Protein 5Z81 (pdb70)

Solvent-accessible surface area: 16454 Å² total; per-residue (Å²): 129,160,9,102,0,3,49,0,0,55,0,2,92,19,8,151,58,120,57,72,0,99,77,41,2,107,51,23,76,0,66,13,43,47,131,183,26,152,16,54,94,49,11,93,83,2,6,14,0,22,1,127,66,48,179,66,75,45,20,1,1,0,34,84,45,27,68,111,67,122,34,51,36,37,4,38,39,11,44,17,19,10,17,139,7,10,9,84,34,62,122,73,30,116,125,141,143,124,154,133,146,8,88,0,2,38,0,0,53,0,3,92,16,11,138,65,116,56,70,0,90,84,34,2,105,52,20,73,0,65,15,38,40,131,191,25,152,18,53,83,38,10,79,81,3,2,15,0,25,0,121,45,80,158,46,89,39,20,0,2,1,36,62,55,28,75,105,58,121,37,49,35,40,3,36,42,10,43,16,22,9,17,148,5,12,16,102,27,50,118,94,34,96,114,138,161,129,165,138,150,7,87,0,1,48,0,0,66,0,3,95,14,11,156,49,96,55,64,0,89,82,59,3,98,51,10,102,0,49,12,40,48,130,165,26,145,16,47,79,42,10,86,80,5,4,17,0,17,0,52,60,68,175,46,67,44,23,0,2,1,37,73,55,30,69,110,61,121,36,50,35,39,5,38,36,10,44,18,19,8,21,144,5,10,7,77,38,41,114,82,16,120,119,158,172,137,152

Organism: Vibrio cholerae serotype O1 (strain ATCC 39541 / Classical Ogawa 395 / O395) (NCBI:txid345073)

Sequence (297 aa):
EEVRLDKWLWAARFYKTRSLARNMVEGGKVHYNGQRAKPSKSVEIGAQITLRQGHDEKTIIIEKISDQRRGAPEAQQLYRETAKSITKRERNAMMRQLNEEVRLDKWLWAARFYKTRSLARNMVEGGKVHYNGQRAKPSKSVEIGAQITLRQGHDEKTIIIEKISDQRRGAPEAQQLYRETAKSITKRERNAMMRQLNEEVRLDKWLWAARFYKTRSLARNMVEGGKVHYNGQRAKPSKSVEIGAQITLRQGHDEKTIIIEKISDQRRGAPEAQQLYRETAKSITKRERNAMMRQLN

Structure (mmCIF, N/CA/C/O backbone):
data_5Z81
#
_entry.id   5Z81
#
_cell.length_a   53.650
_cell.length_b   90.280
_cell.length_c   81.090
_cell.angle_alpha   90.00
_cell.angle_beta   103.92
_cell.angle_gamma   90.00
#
_symmetry.space_group_name_H-M   'C 1 2 1'
#
loop_
_entity.id
_entity.type
_entity.pdbx_description
1 polymer 'Heat shock protein 15'
2 non-polymer 'SULFATE ION'
3 non-polymer (4S)-2-METHYL-2,4-PENTANEDIOL
4 water water
#
loop_
_atom_site.group_PDB
_atom_site.id
_atom_site.type_symbol
_atom_site.label_atom_id
_atom_site.label_alt_id
_atom_site.label_comp_id
_atom_site.label_asym_id
_atom_site.label_entity_id
_atom_site.label_seq_id
_atom_site.pdbx_PDB_ins_code
_atom_site.Cartn_x
_atom_site.Cartn_y
_atom_site.Cartn_z
_atom_site.occupancy
_atom_site.B_iso_or_equiv
_atom_site.auth_seq_id
_atom_site.auth_comp_id
_atom_site.auth_asym_id
_atom_site.auth_atom_id
_atom_site.pdbx_PDB_model_num
ATOM 1 N N . GLU A 1 8 ? -3.501 24.132 -4.261 1.00 26.96 8 GLU A N 1
ATOM 2 C CA . GLU A 1 8 ? -3.691 23.117 -3.207 1.00 26.77 8 GLU A CA 1
ATOM 3 C C . GLU A 1 8 ? -5.148 23.010 -2.752 1.00 26.20 8 GLU A C 1
ATOM 4 O O . GLU A 1 8 ? -5.666 23.932 -2.141 1.00 24.99 8 GLU A O 1
ATOM 6 N N . GLU A 1 9 ? -5.767 21.849 -2.977 1.00 27.22 9 GLU A N 1
ATOM 7 C CA . GLU A 1 9 ? -7.156 21.570 -2.571 1.00 26.98 9 GLU A CA 1
ATOM 8 C C . GLU A 1 9 ? -7.234 20.550 -1.415 1.00 27.06 9 GLU A C 1
ATOM 9 O O . GLU A 1 9 ? -6.904 19.371 -1.578 1.00 28.30 9 GLU A O 1
ATOM 15 N N . VAL A 1 10 ? -7.723 21.024 -0.262 1.00 24.66 10 VAL A N 1
ATOM 16 C CA . VAL A 1 10 ? -7.680 20.276 0.996 1.00 24.66 10 VAL A CA 1
ATOM 17 C C . VAL A 1 10 ? -9.012 20.178 1.744 1.00 24.26 10 VAL A C 1
ATOM 18 O O . VAL A 1 10 ? -9.742 21.179 1.934 1.00 23.15 10 VAL A O 1
ATOM 22 N N . ARG A 1 11 ? -9.287 18.978 2.241 1.00 25.25 11 ARG A N 1
ATOM 23 C CA . ARG A 1 11 ? -10.467 18.766 3.039 1.00 25.10 11 ARG A CA 1
ATOM 24 C C . ARG A 1 11 ? -10.388 19.413 4.385 1.00 23.86 11 ARG A C 1
ATOM 25 O O . ARG A 1 11 ? -9.303 19.546 4.987 1.00 23.58 11 ARG A O 1
ATOM 33 N N . LEU A 1 12 ? -11.596 19.767 4.834 1.00 23.29 12 LEU A N 1
ATOM 34 C CA . LEU A 1 12 ? -11.860 20.298 6.137 1.00 22.28 12 LEU A CA 1
ATOM 35 C C . LEU A 1 12 ? -11.280 19.258 7.079 1.00 23.24 12 LEU A C 1
ATOM 36 O O . LEU A 1 12 ? -10.565 19.581 8.027 1.00 22.75 12 LEU A O 1
ATOM 41 N N . ASP A 1 13 ? -11.543 17.999 6.735 1.00 24.82 13 ASP A N 1
ATOM 42 C CA . ASP A 1 13 ? -10.984 16.830 7.395 1.00 26.20 13 ASP A CA 1
ATOM 43 C C . ASP A 1 13 ? -9.492 16.861 7.636 1.00 26.20 13 ASP A C 1
ATOM 44 O O . ASP A 1 13 ? -9.004 16.940 8.773 1.00 26.05 13 ASP A O 1
ATOM 49 N N . LYS A 1 14 ? -8.790 16.807 6.515 1.00 26.50 14 LYS A N 1
ATOM 50 C CA . LYS A 1 14 ? -7.350 16.822 6.480 1.00 26.66 14 LYS A CA 1
ATOM 51 C C . LYS A 1 14 ? -6.821 18.092 7.097 1.00 25.11 14 LYS A C 1
ATOM 52 O O . LYS A 1 14 ? -5.821 18.050 7.829 1.00 25.28 14 LYS A O 1
ATOM 58 N N . TRP A 1 15 ? -7.465 19.220 6.773 1.00 23.74 15 TRP A N 1
ATOM 59 C CA . TRP A 1 15 ? -6.991 20.500 7.277 1.00 22.33 15 TRP A CA 1
ATOM 60 C C . TRP A 1 15 ? -7.023 20.552 8.810 1.00 22.06 15 TRP A C 1
ATOM 61 O O . TRP A 1 15 ? -6.058 20.945 9.448 1.00 21.82 15 TRP A O 1
ATOM 72 N N . LEU A 1 16 ? -8.139 20.136 9.379 1.00 22.25 16 LEU A N 1
ATOM 73 C CA . LEU A 1 16 ? -8.310 20.123 10.821 1.00 22.20 16 LEU A CA 1
ATOM 74 C C . LEU A 1 16 ? -7.256 19.256 11.472 1.00 23.47 16 LEU A C 1
ATOM 75 O O . LEU A 1 16 ? -6.694 19.620 12.502 1.00 23.26 16 LEU A O 1
ATOM 80 N N . TRP A 1 17 ? -6.972 18.127 10.836 1.00 24.87 17 TRP A N 1
ATOM 81 C CA . TRP A 1 17 ? -5.900 17.239 11.257 1.00 26.28 17 TRP A CA 1
ATOM 82 C C . TRP A 1 17 ? -4.494 17.841 11.072 1.00 25.89 17 TRP A C 1
ATOM 83 O O . TRP A 1 17 ? -3.704 17.838 12.002 1.00 26.25 17 TRP A O 1
ATOM 94 N N . ALA A 1 18 ? -4.208 18.399 9.903 1.00 25.23 18 ALA A N 1
ATOM 95 C CA . ALA A 1 18 ? -2.892 19.013 9.652 1.00 24.95 18 ALA A CA 1
ATOM 96 C C . ALA A 1 18 ? -2.530 20.106 10.667 1.00 23.90 18 ALA A C 1
ATOM 97 O O . ALA A 1 18 ? -1.359 20.251 11.041 1.00 24.26 18 ALA A O 1
ATOM 99 N N . ALA A 1 19 ? -3.554 20.845 11.120 1.00 22.73 19 ALA A N 1
ATOM 100 C CA . ALA A 1 19 ? -3.418 21.959 12.076 1.00 21.66 19 ALA A CA 1
ATOM 101 C C . ALA A 1 19 ? -3.357 21.458 13.532 1.00 22.41 19 ALA A C 1
ATOM 102 O O . ALA A 1 19 ? -3.306 22.271 14.490 1.00 21.74 19 ALA A O 1
ATOM 104 N N . ARG A 1 20 ? -3.475 20.130 13.668 1.00 23.87 20 ARG A N 1
ATOM 105 C CA . ARG A 1 20 ? -3.328 19.408 14.929 1.00 25.07 20 ARG A CA 1
ATOM 106 C C . ARG A 1 20 ? -4.460 19.695 15.939 1.00 24.60 20 ARG A C 1
ATOM 107 O O . ARG A 1 20 ? -4.235 19.686 17.153 1.00 25.10 20 ARG A O 1
ATOM 115 N N . PHE A 1 21 ? -5.669 19.942 15.428 1.00 24.48 21 PHE A N 1
ATOM 116 C CA . PHE A 1 21 ? -6.852 20.138 16.275 1.00 24.14 21 PHE A CA 1
ATOM 117 C C . PHE A 1 21 ? -7.377 18.819 16.802 1.00 25.84 21 PHE A C 1
ATOM 118 O O . PHE A 1 21 ? -7.648 18.705 17.995 1.00 26.38 21 PHE A O 1
ATOM 126 N N . TYR A 1 22 ? -7.497 17.822 15.928 1.00 26.15 22 TYR A N 1
ATOM 127 C CA . TYR A 1 22 ? -7.784 16.456 16.363 1.00 28.11 22 TYR A CA 1
ATOM 128 C C . TYR A 1 22 ? -6.631 15.550 15.945 1.00 29.51 22 TYR A C 1
ATOM 129 O O . TYR A 1 22 ? -6.029 15.735 14.886 1.00 29.04 22 TYR A O 1
ATOM 138 N N . LYS A 1 23 ? -6.340 14.581 16.804 1.00 31.29 23 LYS A N 1
ATOM 139 C CA . LYS A 1 23 ? -5.117 13.776 16.742 1.00 32.78 23 LYS A CA 1
ATOM 140 C C . LYS A 1 23 ? -5.076 12.824 15.541 1.00 33.77 23 LYS A C 1
ATOM 141 O O . LYS A 1 23 ? -4.005 12.560 14.977 1.00 34.25 23 LYS A O 1
ATOM 147 N N . THR A 1 24 ? -6.244 12.324 15.143 1.00 34.16 24 THR A N 1
ATOM 148 C CA . THR A 1 24 ? -6.325 11.462 13.974 1.00 35.13 24 THR A CA 1
ATOM 149 C C . THR A 1 24 ? -7.206 12.079 12.916 1.00 33.71 24 THR A C 1
ATOM 150 O O . THR A 1 24 ? -8.059 12.921 13.206 1.00 32.35 24 THR A O 1
ATOM 154 N N . ARG A 1 25 ? -6.990 11.640 11.689 1.00 34.22 25 ARG A N 1
ATOM 155 C CA . ARG A 1 25 ? -7.781 12.074 10.558 1.00 34.04 25 ARG A CA 1
ATOM 156 C C . ARG A 1 25 ? -9.214 11.532 10.687 1.00 34.94 25 ARG A C 1
ATOM 157 O O . ARG A 1 25 ? -10.154 12.162 10.226 1.00 34.26 25 ARG A O 1
ATOM 165 N N . SER A 1 26 ? -9.375 10.361 11.303 1.00 36.79 26 SER A N 1
ATOM 166 C CA . SER A 1 26 ? -10.701 9.777 11.492 1.00 38.30 26 SER A CA 1
ATOM 167 C C . SER A 1 26 ? -11.555 10.525 12.512 1.00 37.11 26 SER A C 1
ATOM 168 O O . SER A 1 26 ? -12.735 10.786 12.267 1.00 37.27 26 SER A O 1
ATOM 171 N N . LEU A 1 27 ? -10.956 10.855 13.655 1.00 36.27 27 LEU A N 1
ATOM 172 C CA . LEU A 1 27 ? -11.614 11.668 14.679 1.00 35.45 27 LEU A CA 1
ATOM 173 C C . LEU A 1 27 ? -12.114 12.996 14.112 1.00 33.31 27 LEU A C 1
ATOM 174 O O . LEU A 1 27 ? -13.190 13.453 14.466 1.00 33.31 27 LEU A O 1
ATOM 179 N N . ALA A 1 28 ? -11.318 13.603 13.235 1.00 31.82 28 ALA A N 1
ATOM 180 C CA . ALA A 1 28 ? -11.673 14.866 12.615 1.00 30.07 28 ALA A CA 1
ATOM 181 C C . ALA A 1 28 ? -12.900 14.740 11.713 1.00 30.64 28 ALA A C 1
ATOM 182 O O . ALA A 1 28 ? -13.809 15.579 11.734 1.00 29.80 28 ALA A O 1
ATOM 184 N N . ARG A 1 29 ? -12.919 13.670 10.931 1.00 32.37 29 ARG A N 1
ATOM 185 C CA . ARG A 1 29 ? -14.017 13.382 10.019 1.00 33.54 29 ARG A CA 1
ATOM 186 C C . ARG A 1 29 ? -15.282 13.092 10.812 1.00 34.61 29 ARG A C 1
ATOM 187 O O . ARG A 1 29 ? -16.373 13.490 10.427 1.00 34.66 29 ARG A O 1
ATOM 195 N N . ASN A 1 30 ? -15.121 12.393 11.926 1.00 35.77 30 ASN A N 1
ATOM 196 C CA . ASN A 1 30 ? -16.237 12.153 12.821 1.00 37.29 30 ASN A CA 1
ATOM 197 C C . ASN A 1 30 ? -16.794 13.415 13.482 1.00 35.65 30 ASN A C 1
ATOM 198 O O . ASN A 1 30 ? -18.003 13.571 13.593 1.00 36.57 30 ASN A O 1
ATOM 203 N N . MET A 1 31 ? -15.915 14.317 13.903 1.00 33.54 31 MET A N 1
ATOM 204 C CA . MET A 1 31 ? -16.361 15.567 14.519 1.00 32.28 31 MET A CA 1
ATOM 205 C C . MET A 1 31 ? -17.178 16.445 13.566 1.00 31.08 31 MET A C 1
ATOM 206 O O . MET A 1 31 ? -18.180 17.030 13.976 1.00 31.30 31 MET A O 1
ATOM 211 N N . VAL A 1 32 ? -16.774 16.525 12.302 1.00 30.16 32 VAL A N 1
ATOM 212 C CA . VAL A 1 32 ? -17.525 17.329 11.349 1.00 29.31 32 VAL A CA 1
ATOM 213 C C . VAL A 1 32 ? -18.880 16.652 11.129 1.00 31.25 32 VAL A C 1
ATOM 214 O O . VAL A 1 32 ? -19.927 17.286 11.086 1.00 31.14 32 VAL A O 1
ATOM 218 N N . GLU A 1 33 ? -18.840 15.336 11.043 1.00 33.35 33 GLU A N 1
ATOM 219 C CA . GLU A 1 33 ? -20.009 14.574 10.680 1.00 35.78 33 GLU A CA 1
ATOM 220 C C . GLU A 1 33 ? -20.993 14.598 11.819 1.00 37.08 33 GLU A C 1
ATOM 221 O O . GLU A 1 33 ? -22.193 14.612 11.596 1.00 38.41 33 GLU A O 1
ATOM 227 N N . GLY A 1 34 ? -20.488 14.628 13.044 1.00 37.01 34 GLY A N 1
ATOM 228 C CA . GLY A 1 34 ? -21.366 14.733 14.183 1.00 38.67 34 GLY A CA 1
ATOM 229 C C . GLY A 1 34 ? -21.814 16.161 14.455 1.00 36.90 34 GLY A C 1
ATOM 230 O O . GLY A 1 34 ? -22.367 16.428 15.522 1.00 38.24 34 GLY A O 1
ATOM 231 N N . GLY A 1 35 ? -21.604 17.073 13.496 1.00 34.34 35 GLY A N 1
ATOM 232 C CA . GLY A 1 35 ? -22.022 18.458 13.672 1.00 32.84 35 GLY A CA 1
ATOM 233 C C . GLY A 1 35 ? -21.256 19.256 14.708 1.00 31.82 35 GLY A C 1
ATOM 234 O O . GLY A 1 35 ? -21.707 20.320 15.128 1.00 31.42 35 GLY A O 1
ATOM 235 N N . LYS A 1 36 ? -20.139 18.709 15.177 1.00 31.83 36 LYS A N 1
ATOM 236 C CA . LYS A 1 36 ? -19.334 19.355 16.209 1.00 31.35 36 LYS A CA 1
ATOM 237 C C . LYS A 1 36 ? -18.391 20.417 15.652 1.00 28.83 36 LYS A C 1
ATOM 238 O O . LYS A 1 36 ? -17.645 21.057 16.394 1.00 28.50 36 LYS A O 1
ATOM 244 N N . VAL A 1 37 ? -18.389 20.578 14.335 1.00 27.50 37 VAL A N 1
ATOM 245 C CA . VAL A 1 37 ? -17.573 21.601 13.703 1.00 25.65 37 VAL A CA 1
ATOM 246 C C . VAL A 1 37 ? -18.462 22.463 12.846 1.00 24.94 37 VAL A C 1
ATOM 247 O O . VAL A 1 37 ? -19.253 21.933 12.085 1.00 25.43 37 VAL A O 1
ATOM 251 N N . HIS A 1 38 ? -18.381 23.783 13.006 1.00 24.16 38 HIS A N 1
ATOM 252 C CA . HIS A 1 38 ? -19.081 24.684 12.094 1.00 24.38 38 HIS A CA 1
ATOM 253 C C . HIS A 1 38 ? -18.116 25.353 11.108 1.00 24.09 38 HIS A C 1
ATOM 254 O O . HIS A 1 38 ? -16.985 25.691 11.459 1.00 23.77 38 HIS A O 1
ATOM 261 N N . TYR A 1 39 ? -18.611 25.592 9.896 1.00 24.43 39 TYR A N 1
ATOM 262 C CA . TYR A 1 39 ? -17.884 26.322 8.879 1.00 24.46 39 TYR A CA 1
ATOM 263 C C . TYR A 1 39 ? -18.772 27.468 8.468 1.00 25.01 39 TYR A C 1
ATOM 264 O O . TYR A 1 39 ? -19.920 27.268 8.066 1.00 25.57 39 TYR A O 1
ATOM 273 N N . ASN A 1 40 ? -18.253 28.675 8.676 1.00 18.30 40 ASN A N 1
ATOM 274 C CA . ASN A 1 40 ? -19.016 29.907 8.518 1.00 19.96 40 ASN A CA 1
ATOM 275 C C . ASN A 1 40 ? -20.409 29.904 9.174 1.00 21.99 40 ASN A C 1
ATOM 276 O O . ASN A 1 40 ? -21.399 30.364 8.579 1.00 24.37 40 ASN A O 1
ATOM 281 N N . GLY A 1 41 ? -20.468 29.371 10.398 1.00 20.76 41 GLY A N 1
ATOM 282 C CA . GLY A 1 41 ? -21.702 29.324 11.173 1.00 25.02 41 GLY A CA 1
ATOM 283 C C . GLY A 1 41 ? -22.715 28.265 10.772 1.00 29.30 41 GLY A C 1
ATOM 284 O O . GLY A 1 41 ? -23.887 28.327 11.134 1.00 33.98 41 GLY A O 1
ATOM 285 N N . GLN A 1 42 ? -22.260 27.276 10.025 1.00 24.45 42 GLN A N 1
ATOM 286 C CA . GLN A 1 42 ? -23.156 26.237 9.573 1.00 27.73 42 GLN A CA 1
ATOM 287 C C . GLN A 1 42 ? -22.524 24.858 9.706 1.00 28.87 42 GLN A C 1
ATOM 288 O O . GLN A 1 42 ? -21.299 24.733 9.694 1.00 27.12 42 GLN A O 1
ATOM 294 N N . ARG A 1 43 ? -23.358 23.822 9.807 1.00 29.15 43 ARG A N 1
ATOM 295 C CA . ARG A 1 43 ? -22.847 22.453 9.766 1.00 28.60 43 ARG A CA 1
ATOM 296 C C . ARG A 1 43 ? -22.313 22.147 8.371 1.00 28.18 43 ARG A C 1
ATOM 297 O O . ARG A 1 43 ? -22.807 22.693 7.383 1.00 29.38 43 ARG A O 1
ATOM 305 N N . ALA A 1 44 ? -21.308 21.279 8.277 1.00 28.85 44 ALA A N 1
ATOM 306 C CA . ALA A 1 44 ? -20.675 21.056 6.975 1.00 28.09 44 ALA A CA 1
ATOM 307 C C . ALA A 1 44 ? -20.280 19.619 6.740 1.00 27.36 44 ALA A C 1
ATOM 308 O O . ALA A 1 44 ? -20.238 18.826 7.675 1.00 26.68 44 ALA A O 1
ATOM 310 N N . LYS A 1 45 ? -19.993 19.311 5.476 1.00 29.89 45 LYS A N 1
ATOM 311 C CA . LYS A 1 45 ? -19.417 18.037 5.085 1.00 29.42 45 LYS A CA 1
ATOM 312 C C . LYS A 1 45 ? -17.937 18.066 5.378 1.00 25.86 45 LYS A C 1
ATOM 313 O O . LYS A 1 45 ? -17.280 19.072 5.122 1.00 24.18 45 LYS A O 1
ATOM 319 N N . PRO A 1 46 ? -17.381 16.922 5.804 1.00 27.57 46 PRO A N 1
ATOM 320 C CA . PRO A 1 46 ? -15.943 16.867 6.041 1.00 24.55 46 PRO A CA 1
ATOM 321 C C . PRO A 1 46 ? -15.171 16.883 4.739 1.00 24.67 46 PRO A C 1
ATOM 322 O O . PRO A 1 46 ? -13.939 16.972 4.759 1.00 23.38 46 PRO A O 1
ATOM 326 N N . SER A 1 47 ? -15.898 16.887 3.623 1.00 25.00 47 SER A N 1
ATOM 327 C CA . SER A 1 47 ? -15.273 16.983 2.321 1.00 25.84 47 SER A CA 1
ATOM 328 C C . SER A 1 47 ? -15.290 18.425 1.759 1.00 25.79 47 SER A C 1
ATOM 329 O O . SER A 1 47 ? -14.739 18.663 0.691 1.00 26.45 47 SER A O 1
ATOM 332 N N . LYS A 1 48 ? -15.913 19.373 2.457 1.00 26.29 48 LYS A N 1
ATOM 333 C CA . LYS A 1 48 ? -15.873 20.761 2.002 1.00 26.63 48 LYS A CA 1
ATOM 334 C C . LYS A 1 48 ? -14.433 21.236 1.841 1.00 23.66 48 LYS A C 1
ATOM 335 O O . LYS A 1 48 ? -13.604 21.051 2.751 1.00 21.09 48 LYS A O 1
ATOM 341 N N . SER A 1 49 ? -14.148 21.836 0.678 1.00 25.90 49 SER A N 1
ATOM 342 C CA . SER A 1 49 ? -12.818 22.353 0.404 1.00 24.80 49 SER A CA 1
ATOM 343 C C . SER A 1 49 ? -12.611 23.625 1.216 1.00 21.75 49 SER A C 1
ATOM 344 O O . SER A 1 49 ? -13.442 24.542 1.195 1.00 21.73 49 SER A O 1
ATOM 347 N N . VAL A 1 50 ? -11.491 23.653 1.927 1.00 22.07 50 VAL A N 1
ATOM 348 C CA . VAL A 1 50 ? -11.154 24.729 2.831 1.00 19.32 50 VAL A CA 1
ATOM 349 C C . VAL A 1 50 ? -10.703 25.980 2.069 1.00 19.58 50 VAL A C 1
ATOM 350 O O . VAL A 1 50 ? -10.055 25.879 1.033 1.00 21.30 50 VAL A O 1
ATOM 354 N N . GLU A 1 51 ? -11.133 27.153 2.538 1.00 19.93 51 GLU A N 1
ATOM 355 C CA . GLU A 1 51 ? -10.680 28.461 2.031 1.00 19.39 51 GLU A CA 1
ATOM 356 C C . GLU A 1 51 ? -10.003 29.333 3.095 1.00 18.51 51 GLU A C 1
ATOM 357 O O . GLU A 1 51 ? -10.456 29.379 4.241 1.00 17.57 51 GLU A O 1
ATOM 363 N N . ILE A 1 52 ? -8.948 30.046 2.692 1.00 18.81 52 ILE A N 1
ATOM 364 C CA . ILE A 1 52 ? -8.388 31.134 3.488 1.00 18.56 52 ILE A CA 1
ATOM 365 C C . ILE A 1 52 ? -9.414 32.187 3.921 1.00 19.32 52 ILE A C 1
ATOM 366 O O . ILE A 1 52 ? -10.220 32.651 3.115 1.00 21.11 52 ILE A O 1
ATOM 371 N N . GLY A 1 53 ? -9.390 32.521 5.205 1.00 18.30 53 GLY A N 1
ATOM 372 C CA . GLY A 1 53 ? -10.268 33.516 5.765 1.00 19.14 53 GLY A CA 1
ATOM 373 C C . GLY A 1 53 ? -11.600 32.944 6.179 1.00 18.87 53 GLY A C 1
ATOM 374 O O . GLY A 1 53 ? -12.429 33.684 6.657 1.00 19.81 53 GLY A O 1
ATOM 375 N N . ALA A 1 54 ? -11.783 31.627 6.072 1.00 18.10 54 ALA A N 1
ATOM 376 C CA . ALA A 1 54 ? -13.021 31.000 6.518 1.00 17.87 54 ALA A CA 1
ATOM 377 C C . ALA A 1 54 ? -13.025 30.955 8.032 1.00 16.63 54 ALA A C 1
ATOM 378 O O . ALA A 1 54 ? -11.970 30.954 8.653 1.00 15.72 54 ALA A O 1
ATOM 380 N N . GLN A 1 55 ? -14.212 30.921 8.627 1.00 22.76 55 GLN A N 1
ATOM 381 C CA . GLN A 1 55 ? -14.336 30.828 10.080 1.00 22.28 55 GLN A CA 1
ATOM 382 C C . GLN A 1 55 ? -14.738 29.417 10.526 1.00 21.88 55 GLN A C 1
ATOM 383 O O . GLN A 1 55 ? -15.794 28.905 10.137 1.00 21.72 55 GLN A O 1
ATOM 389 N N . ILE A 1 56 ? -13.865 28.786 11.313 1.00 22.37 56 ILE A N 1
ATOM 390 C CA . ILE A 1 56 ? -14.175 27.501 11.917 1.00 22.90 56 ILE A CA 1
ATOM 391 C C . ILE A 1 56 ? -14.444 27.575 13.428 1.00 23.61 56 ILE A C 1
ATOM 392 O O . ILE A 1 56 ? -13.635 28.099 14.206 1.00 24.31 56 ILE A O 1
ATOM 397 N N . THR A 1 57 ? -15.563 26.996 13.834 1.00 24.05 57 THR A N 1
ATOM 398 C CA . THR A 1 57 ? -15.911 26.911 15.242 1.00 25.53 57 THR A CA 1
ATOM 399 C C . THR A 1 57 ? -15.943 25.443 15.642 1.00 27.42 57 THR A C 1
ATOM 400 O O . THR A 1 57 ? -16.711 24.670 15.081 1.00 27.68 57 THR A O 1
ATOM 404 N N . LEU A 1 58 ? -15.110 25.065 16.608 1.00 29.35 58 LEU A N 1
ATOM 405 C CA . LEU A 1 58 ? -14.971 23.652 16.965 1.00 32.02 58 LEU A CA 1
ATOM 406 C C . LEU A 1 58 ? -14.903 23.370 18.468 1.00 35.26 58 LEU A C 1
ATOM 407 O O . LEU A 1 58 ? -14.517 24.221 19.273 1.00 35.61 58 LEU A O 1
ATOM 412 N N . ARG A 1 59 ? -15.284 22.138 18.800 1.00 38.23 59 ARG A N 1
ATOM 413 C CA . ARG A 1 59 ? -15.271 21.609 20.143 1.00 42.43 59 ARG A CA 1
ATOM 414 C C . ARG A 1 59 ? -14.003 20.822 20.328 1.00 45.17 59 ARG A C 1
ATOM 415 O O . ARG A 1 59 ? -13.691 19.939 19.527 1.00 45.73 59 ARG A O 1
ATOM 423 N N . GLN A 1 60 ? -13.244 21.165 21.358 1.00 47.38 60 GLN A N 1
ATOM 424 C CA . GLN A 1 60 ? -12.051 20.391 21.654 1.00 51.05 60 GLN A CA 1
ATOM 425 C C . GLN A 1 60 ? -12.275 19.575 22.909 1.00 56.80 60 GLN A C 1
ATOM 426 O O . GLN A 1 60 ? -12.565 18.380 22.831 1.00 60.00 60 GLN A O 1
ATOM 432 N N . GLY A 1 61 ? -12.134 20.201 24.066 1.00 58.81 61 GLY A N 1
ATOM 433 C CA . GLY A 1 61 ? -12.356 19.474 25.297 1.00 65.00 61 GLY A CA 1
ATOM 434 C C . GLY A 1 61 ? -13.789 19.736 25.710 1.00 64.86 61 GLY A C 1
ATOM 435 O O . GLY A 1 61 ? -14.730 19.131 25.185 1.00 64.39 61 GLY A O 1
ATOM 436 N N . HIS A 1 62 ? -13.948 20.636 26.669 1.00 65.93 62 HIS A N 1
ATOM 437 C CA . HIS A 1 62 ? -15.252 21.100 27.111 1.00 66.14 62 HIS A CA 1
ATOM 438 C C . HIS A 1 62 ? -15.373 22.559 26.675 1.00 60.95 62 HIS A C 1
ATOM 439 O O . HIS A 1 62 ? -16.377 23.225 26.938 1.00 60.65 62 HIS A O 1
ATOM 446 N N . ASP A 1 63 ? -14.310 23.023 26.007 1.00 57.61 63 ASP A N 1
ATOM 447 C CA . ASP A 1 63 ? -14.203 24.348 25.369 1.00 52.84 63 ASP A CA 1
ATOM 448 C C . ASP A 1 63 ? -14.779 24.400 23.942 1.00 47.80 63 ASP A C 1
ATOM 449 O O . ASP A 1 63 ? -14.875 23.377 23.259 1.00 47.42 63 ASP A O 1
ATOM 454 N N . GLU A 1 64 ? -15.143 25.597 23.493 1.00 34.62 64 GLU A N 1
ATOM 455 C CA . GLU A 1 64 ? -15.358 25.841 22.071 1.00 32.77 64 GLU A CA 1
ATOM 456 C C . GLU A 1 64 ? -14.310 26.847 21.559 1.00 30.97 64 GLU A C 1
ATOM 457 O O . GLU A 1 64 ? -13.986 27.821 22.243 1.00 30.96 64 GLU A O 1
ATOM 463 N N . LYS A 1 65 ? -13.770 26.608 20.367 1.00 27.59 65 LYS A N 1
ATOM 464 C CA . LYS A 1 65 ? -12.782 27.523 19.783 1.00 25.54 65 LYS A CA 1
ATOM 465 C C . LYS A 1 65 ? -13.252 28.038 18.442 1.00 22.79 65 LYS A C 1
ATOM 466 O O . LYS A 1 65 ? -13.780 27.291 17.634 1.00 22.71 65 LYS A O 1
ATOM 472 N N . THR A 1 66 ? -13.067 29.333 18.236 1.00 18.69 66 THR A N 1
ATOM 473 C CA . THR A 1 66 ? -13.332 29.966 16.957 1.00 17.43 66 THR A CA 1
ATOM 474 C C . THR A 1 66 ? -12.007 30.458 16.368 1.00 16.12 66 THR A C 1
ATOM 475 O O . THR A 1 66 ? -11.253 31.188 16.999 1.00 16.52 66 THR A O 1
ATOM 479 N N . ILE A 1 67 ? -11.677 29.947 15.194 1.00 16.81 67 ILE A N 1
ATOM 480 C CA . ILE A 1 67 ? -10.452 30.320 14.536 1.00 16.05 67 ILE A CA 1
ATOM 481 C C . ILE A 1 67 ? -10.687 30.671 13.058 1.00 15.27 67 ILE A C 1
ATOM 482 O O . ILE A 1 67 ? -11.705 30.322 12.458 1.00 15.24 67 ILE A O 1
ATOM 487 N N . ILE A 1 68 ? -9.771 31.445 12.498 1.00 14.12 68 ILE A N 1
ATOM 488 C CA . ILE A 1 68 ? -9.811 31.764 11.083 1.00 13.77 68 ILE A CA 1
ATOM 489 C C . ILE A 1 68 ? -8.682 31.041 10.343 1.00 13.67 68 ILE A C 1
ATOM 490 O O . ILE A 1 68 ? -7.544 31.046 10.786 1.00 14.16 68 ILE A O 1
ATOM 495 N N . ILE A 1 69 ? -9.006 30.376 9.244 1.00 13.93 69 ILE A N 1
ATOM 496 C CA . ILE A 1 69 ? -7.965 29.780 8.394 1.00 14.30 69 ILE A CA 1
ATOM 497 C C . ILE A 1 69 ? -7.005 30.856 7.821 1.00 14.97 69 ILE A C 1
ATOM 498 O O . ILE A 1 69 ? -7.440 31.793 7.129 1.00 15.14 69 ILE A O 1
ATOM 503 N N . GLU A 1 70 ? -5.721 30.727 8.174 1.00 13.54 70 GLU A N 1
ATOM 504 C CA . GLU A 1 70 ? -4.654 31.639 7.738 1.00 13.66 70 GLU A CA 1
ATOM 505 C C . GLU A 1 70 ? -3.934 31.053 6.519 1.00 14.00 70 GLU A C 1
ATOM 506 O O . GLU A 1 70 ? -3.428 31.779 5.656 1.00 14.38 70 GLU A O 1
ATOM 512 N N . LYS A 1 71 ? -3.826 29.729 6.518 1.00 14.53 71 LYS A N 1
ATOM 513 C CA . LYS A 1 71 ? -3.040 29.015 5.544 1.00 15.13 71 LYS A CA 1
ATOM 514 C C . LYS A 1 71 ? -3.559 27.620 5.299 1.00 15.56 71 LYS A C 1
ATOM 515 O O . LYS A 1 71 ? -4.175 26.984 6.158 1.00 15.39 71 LYS A O 1
ATOM 521 N N . ILE A 1 72 ? -3.335 27.164 4.079 1.00 17.45 72 ILE A N 1
ATOM 522 C CA . ILE A 1 72 ? -3.798 25.851 3.687 1.00 18.13 72 ILE A CA 1
ATOM 523 C C . ILE A 1 72 ? -2.674 24.873 3.462 1.00 19.65 72 ILE A C 1
ATOM 524 O O . ILE A 1 72 ? -1.937 24.971 2.499 1.00 20.72 72 ILE A O 1
ATOM 529 N N . SER A 1 73 ? -2.537 23.930 4.378 1.00 18.99 73 SER A N 1
ATOM 530 C CA . SER A 1 73 ? -1.616 22.803 4.199 1.00 20.69 73 SER A CA 1
ATOM 531 C C . SER A 1 73 ? -2.331 21.485 4.408 1.00 21.47 73 SER A C 1
ATOM 532 O O . SER A 1 73 ? -3.291 21.405 5.197 1.00 20.61 73 SER A O 1
ATOM 535 N N . ASP A 1 74 ? -1.840 20.454 3.724 1.00 22.07 74 ASP A N 1
ATOM 536 C CA . ASP A 1 74 ? -2.371 19.105 3.881 1.00 23.20 74 ASP A CA 1
ATOM 537 C C . ASP A 1 74 ? -1.349 18.234 4.595 1.00 24.76 74 ASP A C 1
ATOM 538 O O . ASP A 1 74 ? -1.408 17.013 4.510 1.00 26.37 74 ASP A O 1
ATOM 543 N N . GLN A 1 75 ? -0.400 18.885 5.271 1.00 24.43 75 GLN A N 1
ATOM 544 C CA . GLN A 1 75 ? 0.685 18.200 5.969 1.00 25.94 75 GLN A CA 1
ATOM 545 C C . GLN A 1 75 ? 0.555 18.444 7.458 1.00 25.18 75 GLN A C 1
ATOM 546 O O . GLN A 1 75 ? 0.462 19.573 7.920 1.00 23.65 75 GLN A O 1
ATOM 552 N N . ARG A 1 76 ? 0.579 17.362 8.211 1.00 26.51 76 ARG A N 1
ATOM 553 C CA . ARG A 1 76 ? 0.581 17.496 9.636 1.00 26.24 76 ARG A CA 1
ATOM 554 C C . ARG A 1 76 ? 2.047 17.539 9.977 1.00 27.31 76 ARG A C 1
ATOM 555 O O . ARG A 1 76 ? 2.814 16.674 9.587 1.00 29.17 76 ARG A O 1
ATOM 563 N N . ARG A 1 77 ? 2.438 18.606 10.648 1.00 26.25 77 ARG A N 1
ATOM 564 C CA . ARG A 1 77 ? 3.830 18.873 10.890 1.00 27.10 77 ARG A CA 1
ATOM 565 C C . ARG A 1 77 ? 3.981 19.034 12.384 1.00 27.14 77 ARG A C 1
ATOM 566 O O . ARG A 1 77 ? 3.019 18.855 13.126 1.00 26.69 77 ARG A O 1
ATOM 574 N N . GLY A 1 78 ? 5.180 19.364 12.829 1.00 27.85 78 GLY A N 1
ATOM 575 C CA . GLY A 1 78 ? 5.426 19.540 14.241 1.00 28.14 78 GLY A CA 1
ATOM 576 C C . GLY A 1 78 ? 4.594 20.649 14.836 1.00 26.31 78 GLY A C 1
ATOM 577 O O . GLY A 1 78 ? 4.147 21.555 14.116 1.00 24.76 78 GLY A O 1
ATOM 578 N N . ALA A 1 79 ? 4.339 20.539 16.141 1.00 26.68 79 ALA A N 1
ATOM 579 C CA . ALA A 1 79 ? 3.587 21.556 16.868 1.00 25.34 79 ALA A CA 1
ATOM 580 C C . ALA A 1 79 ? 4.078 22.980 16.616 1.00 24.21 79 ALA A C 1
ATOM 581 O O . ALA A 1 79 ? 3.255 23.844 16.352 1.00 22.71 79 ALA A O 1
ATOM 583 N N . PRO A 1 80 ? 5.398 23.249 16.740 1.00 25.07 80 PRO A N 1
ATOM 584 C CA . PRO A 1 80 ? 5.767 24.629 16.413 1.00 24.08 80 PRO A CA 1
ATOM 585 C C . PRO A 1 80 ? 5.352 25.028 14.992 1.00 22.90 80 PRO A C 1
ATOM 586 O O . PRO A 1 80 ? 5.090 26.193 14.717 1.00 21.76 80 PRO A O 1
ATOM 590 N N . GLU A 1 81 ? 5.228 24.064 14.107 1.00 23.33 81 GLU A N 1
ATOM 591 C CA . GLU A 1 81 ? 5.060 24.413 12.717 1.00 22.62 81 GLU A CA 1
ATOM 592 C C . GLU A 1 81 ? 3.605 24.421 12.252 1.00 21.31 81 GLU A C 1
ATOM 593 O O . GLU A 1 81 ? 3.291 24.878 11.157 1.00 20.58 81 GLU A O 1
ATOM 599 N N . ALA A 1 82 ? 2.692 23.997 13.108 1.00 21.09 82 ALA A N 1
ATOM 600 C CA . ALA A 1 82 ? 1.313 23.969 12.672 1.00 20.01 82 ALA A CA 1
ATOM 601 C C . ALA A 1 82 ? 0.591 25.272 12.999 1.00 18.57 82 ALA A C 1
ATOM 602 O O . ALA A 1 82 ? -0.326 25.672 12.301 1.00 17.54 82 ALA A O 1
ATOM 604 N N . GLN A 1 83 ? 1.060 25.966 14.018 1.00 18.93 83 GLN A N 1
ATOM 605 C CA . GLN A 1 83 ? 0.362 27.152 14.516 1.00 17.91 83 GLN A CA 1
ATOM 606 C C . GLN A 1 83 ? 0.100 28.233 13.466 1.00 16.82 83 GLN A C 1
ATOM 607 O O . GLN A 1 83 ? -0.871 28.949 13.560 1.00 15.94 83 GLN A O 1
ATOM 613 N N . GLN A 1 84 ? 0.945 28.292 12.452 1.00 16.83 84 GLN A N 1
ATOM 614 C CA . GLN A 1 84 ? 0.860 29.261 11.364 1.00 16.15 84 GLN A CA 1
ATOM 615 C C . GLN A 1 84 ? -0.333 29.092 10.420 1.00 15.33 84 GLN A C 1
ATOM 616 O O . GLN A 1 84 ? -0.526 29.935 9.574 1.00 14.84 84 GLN A O 1
ATOM 622 N N . LEU A 1 85 ? -1.063 27.977 10.492 1.00 15.41 85 LEU A N 1
ATOM 623 C CA . LEU A 1 85 ? -2.238 27.764 9.625 1.00 14.76 85 LEU A CA 1
ATOM 624 C C . LEU A 1 85 ? -3.485 28.536 10.059 1.00 13.74 85 LEU A C 1
ATOM 625 O O . LEU A 1 85 ? -4.433 28.650 9.297 1.00 13.19 85 LEU A O 1
ATOM 630 N N . TYR A 1 86 ? -3.468 29.062 11.285 1.00 13.70 86 TYR A N 1
ATOM 631 C CA . TYR A 1 86 ? -4.668 29.592 11.938 1.00 13.29 86 TYR A CA 1
ATOM 632 C C . TYR A 1 86 ? -4.368 30.602 13.044 1.00 13.41 86 TYR A C 1
ATOM 633 O O . TYR A 1 86 ? -3.267 30.626 13.579 1.00 13.88 86 TYR A O 1
ATOM 642 N N . ARG A 1 87 ? -5.333 31.477 13.307 1.00 13.49 87 ARG A N 1
ATOM 643 C CA . ARG A 1 87 ? -5.379 32.306 14.513 1.00 13.76 87 ARG A CA 1
ATOM 644 C C . ARG A 1 87 ? -6.739 32.172 15.202 1.00 14.63 87 ARG A C 1
ATOM 645 O O . ARG A 1 87 ? -7.752 31.997 14.535 1.00 14.88 87 ARG A O 1
ATOM 653 N N . GLU A 1 88 ? -6.761 32.194 16.528 1.00 15.94 88 GLU A N 1
ATOM 654 C CA . GLU A 1 88 ? -8.030 32.246 17.266 1.00 16.26 88 GLU A CA 1
ATOM 655 C C . GLU A 1 88 ? -8.471 33.701 17.438 1.00 16.20 88 GLU A C 1
ATOM 656 O O . GLU A 1 88 ? -7.626 34.549 17.695 1.00 16.19 88 GLU A O 1
ATOM 662 N N . THR A 1 89 ? -9.754 34.005 17.240 1.00 16.25 89 THR A N 1
ATOM 663 C CA . THR A 1 89 ? -10.272 35.371 17.487 1.00 16.32 89 THR A CA 1
ATOM 664 C C . THR A 1 89 ? -10.105 35.794 18.953 1.00 17.26 89 THR A C 1
ATOM 665 O O . THR A 1 89 ? -10.134 34.941 19.820 1.00 18.02 89 THR A O 1
ATOM 669 N N . ALA A 1 90 ? -9.971 37.095 19.228 1.00 18.90 90 ALA A N 1
ATOM 670 C CA . ALA A 1 90 ? -9.906 37.614 20.620 1.00 20.92 90 ALA A CA 1
ATOM 671 C C . ALA A 1 90 ? -11.151 37.277 21.402 1.00 22.14 90 ALA A C 1
ATOM 672 O O . ALA A 1 90 ? -11.087 36.934 22.555 1.00 23.41 90 ALA A O 1
ATOM 674 N N . LYS A 1 91 ? -12.281 37.386 20.726 1.00 21.96 91 LYS A N 1
ATOM 675 C CA . LYS A 1 91 ? -13.577 36.966 21.218 1.00 23.05 91 LYS A CA 1
ATOM 676 C C . LYS A 1 91 ? -13.600 35.544 21.764 1.00 22.75 91 LYS A C 1
ATOM 677 O O . LYS A 1 91 ? -13.942 35.333 22.923 1.00 24.52 91 LYS A O 1
ATOM 683 N N . SER A 1 92 ? -13.256 34.578 20.915 1.00 20.83 92 SER A N 1
ATOM 684 C CA . SER A 1 92 ? -13.118 33.168 21.318 1.00 21.42 92 SER A CA 1
ATOM 685 C C . SER A 1 92 ? -12.159 33.004 22.491 1.00 21.69 92 SER A C 1
ATOM 686 O O . SER A 1 92 ? -12.425 32.214 23.372 1.00 23.53 92 SER A O 1
ATOM 689 N N . ILE A 1 93 ? -11.045 33.733 22.482 1.00 21.37 93 ILE A N 1
ATOM 690 C CA . ILE A 1 93 ? -10.063 33.661 23.568 1.00 22.54 93 ILE A CA 1
ATOM 691 C C . ILE A 1 93 ? -10.657 34.127 24.903 1.00 25.12 93 ILE A C 1
ATOM 692 O O . ILE A 1 93 ? -10.542 33.424 25.909 1.00 26.54 93 ILE A O 1
ATOM 697 N N . THR A 1 94 ? -11.259 35.313 24.929 1.00 26.05 94 THR A N 1
ATOM 698 C CA . THR A 1 94 ? -11.881 35.799 26.154 1.00 28.84 94 THR A CA 1
ATOM 699 C C . THR A 1 94 ? -13.024 34.899 26.584 1.00 29.81 94 THR A C 1
ATOM 700 O O . THR A 1 94 ? -13.228 34.687 27.770 1.00 32.14 94 THR A O 1
ATOM 704 N N . LYS A 1 95 ? -13.749 34.351 25.611 1.00 29.73 95 LYS A N 1
ATOM 705 C CA . LYS A 1 95 ? -14.911 33.546 25.951 1.00 32.17 95 LYS A CA 1
ATOM 706 C C . LYS A 1 95 ? -14.464 32.260 26.617 1.00 32.36 95 LYS A C 1
ATOM 707 O O . LYS A 1 95 ? -15.136 31.772 27.539 1.00 33.91 95 LYS A O 1
ATOM 713 N N . ARG A 1 96 ? -13.312 31.747 26.194 1.00 30.67 96 ARG A N 1
ATOM 714 C CA . ARG A 1 96 ? -12.784 30.495 26.721 1.00 31.22 96 ARG A CA 1
ATOM 715 C C . ARG A 1 96 ? -12.374 30.644 28.178 1.00 33.82 96 ARG A C 1
ATOM 716 O O . ARG A 1 96 ? -12.732 29.832 29.025 1.00 35.33 96 ARG A O 1
ATOM 724 N N . GLU A 1 97 ? -11.668 31.731 28.462 1.00 32.29 97 GLU A N 1
ATOM 725 C CA . GLU A 1 97 ? -11.149 31.989 29.787 1.00 34.80 97 GLU A CA 1
ATOM 726 C C . GLU A 1 97 ? -12.272 32.465 30.717 1.00 37.63 97 GLU A C 1
ATOM 727 O O . GLU A 1 97 ? -12.163 32.342 31.942 1.00 40.43 97 GLU A O 1
ATOM 733 N N . ARG A 1 98 ? -13.324 33.050 30.148 1.00 36.60 98 ARG A N 1
ATOM 734 C CA . ARG A 1 98 ? -14.466 33.460 30.956 1.00 39.48 98 ARG A CA 1
ATOM 735 C C . ARG A 1 98 ? -15.204 32.250 31.470 1.00 41.01 98 ARG A C 1
ATOM 736 O O . ARG A 1 98 ? -15.488 32.133 32.652 1.00 44.17 98 ARG A O 1
ATOM 744 N N . ASN A 1 99 ? -15.469 31.322 30.565 1.00 42.41 99 ASN A N 1
ATOM 745 C CA . ASN A 1 99 ? -16.109 30.078 30.927 1.00 44.01 99 ASN A CA 1
ATOM 746 C C . ASN A 1 99 ? -15.110 29.270 31.731 1.00 45.12 99 ASN A C 1
ATOM 747 O O . ASN A 1 99 ? -15.497 28.459 32.573 1.00 47.22 99 ASN A O 1
ATOM 752 N N . ALA A 1 100 ? -13.820 29.506 31.485 1.00 44.96 100 ALA A N 1
ATOM 753 C CA . ALA A 1 100 ? -12.799 28.808 32.253 1.00 45.41 100 ALA A CA 1
ATOM 754 C C . ALA A 1 100 ? -12.882 29.255 33.701 1.00 49.70 100 ALA A C 1
ATOM 755 O O . ALA A 1 100 ? -13.564 28.615 34.473 1.00 52.68 100 ALA A O 1
ATOM 757 N N . MET A 1 101 ? -12.221 30.362 34.048 1.00 50.39 101 MET A N 1
ATOM 758 C CA . MET A 1 101 ? -12.233 30.904 35.415 1.00 54.10 101 MET A CA 1
ATOM 759 C C . MET A 1 101 ? -13.533 30.604 36.153 1.00 57.85 101 MET A C 1
ATOM 760 O O . MET A 1 101 ? -13.514 30.166 37.294 1.00 60.53 101 MET A O 1
ATOM 765 N N . MET A 1 102 ? -14.658 30.772 35.473 1.00 64.25 102 MET A N 1
ATOM 766 C CA . MET A 1 102 ? -15.972 30.524 36.060 1.00 64.43 102 MET A CA 1
ATOM 767 C C . MET A 1 102 ? -16.198 29.055 36.462 1.00 63.56 102 MET A C 1
ATOM 768 O O . MET A 1 102 ? -17.173 28.719 37.140 1.00 63.76 102 MET A O 1
ATOM 773 N N . ARG A 1 103 ? -15.286 28.178 36.060 1.00 77.86 103 ARG A N 1
ATOM 774 C CA . ARG A 1 103 ? -15.533 26.741 36.174 1.00 66.81 103 ARG A CA 1
ATOM 775 C C . ARG A 1 103 ? -15.344 26.203 37.593 1.00 61.36 103 ARG A C 1
ATOM 776 O O . ARG A 1 103 ? -16.329 25.866 38.244 1.00 61.85 103 ARG A O 1
ATOM 784 N N . GLN A 1 104 ? -14.114 26.146 38.091 1.00 62.02 104 GLN A N 1
ATOM 785 C CA . GLN A 1 104 ? -13.905 25.620 39.438 1.00 63.58 104 GLN A CA 1
ATOM 786 C C . GLN A 1 104 ? -13.817 26.723 40.482 1.00 63.99 104 GLN A C 1
ATOM 787 O O . GLN A 1 104 ? -13.662 26.428 41.669 1.00 65.14 104 GLN A O 1
ATOM 793 N N . LEU A 1 105 ? -13.828 27.981 40.039 1.00 63.10 105 LEU A N 1
ATOM 794 C CA . LEU A 1 105 ? -14.043 29.089 40.967 1.00 63.24 105 LEU A CA 1
ATOM 795 C C . LEU A 1 105 ? -15.398 28.825 41.640 1.00 69.83 105 LEU A C 1
ATOM 796 O O . LEU A 1 105 ? -15.598 29.180 42.807 1.00 70.42 105 LEU A O 1
ATOM 801 N N . ASN A 1 106 ? -16.336 28.264 40.870 1.00 71.26 106 ASN A N 1
ATOM 802 C CA . ASN A 1 106 ? -17.592 27.749 41.413 1.00 66.54 106 ASN A CA 1
ATOM 803 C C . ASN A 1 106 ? -17.416 27.073 42.763 1.00 60.61 106 ASN A C 1
ATOM 804 O O . ASN A 1 106 ? -16.572 26.185 42.904 1.00 59.78 106 ASN A O 1
ATOM 809 N N . GLU B 1 8 ? -10.156 47.244 -4.183 1.00 28.99 8 GLU B N 1
ATOM 810 C CA . GLU B 1 8 ? -8.716 47.370 -3.985 1.00 27.88 8 GLU B CA 1
ATOM 811 C C . GLU B 1 8 ? -8.402 48.651 -3.236 1.00 26.49 8 GLU B C 1
ATOM 812 O O . GLU B 1 8 ? -7.490 48.693 -2.413 1.00 24.82 8 GLU B O 1
ATOM 814 N N . GLU B 1 9 ? -9.127 49.717 -3.573 1.00 27.54 9 GLU B N 1
ATOM 815 C CA . GLU B 1 9 ? -9.042 50.977 -2.831 1.00 27.40 9 GLU B CA 1
ATOM 816 C C . GLU B 1 9 ? -10.315 51.318 -2.054 1.00 27.15 9 GLU B C 1
ATOM 817 O O . GLU B 1 9 ? -11.343 51.649 -2.636 1.00 31.14 9 GLU B O 1
ATOM 823 N N . VAL B 1 10 ? -10.238 51.275 -0.732 1.00 26.38 10 VAL B N 1
ATOM 824 C CA . VAL B 1 10 ? -11.414 51.547 0.090 1.00 24.79 10 VAL B CA 1
ATOM 825 C C . VAL B 1 10 ? -11.061 52.523 1.208 1.00 23.60 10 VAL B C 1
ATOM 826 O O . VAL B 1 10 ? -9.947 52.514 1.755 1.00 22.28 10 VAL B O 1
ATOM 830 N N . ARG B 1 11 ? -12.021 53.392 1.492 1.00 23.93 11 ARG B N 1
ATOM 831 C CA . ARG B 1 11 ? -11.931 54.375 2.562 1.00 23.72 11 ARG B CA 1
ATOM 832 C C . ARG B 1 11 ? -11.978 53.731 3.940 1.00 21.63 11 ARG B C 1
ATOM 833 O O . ARG B 1 11 ? -12.578 52.673 4.148 1.00 20.76 11 ARG B O 1
ATOM 841 N N . LEU B 1 12 ? -11.338 54.420 4.871 1.00 23.22 12 LEU B N 1
ATOM 842 C CA . LEU B 1 12 ? -11.288 53.994 6.233 1.00 22.15 12 LEU B CA 1
ATOM 843 C C . LEU B 1 12 ? -12.674 53.813 6.816 1.00 22.24 12 LEU B C 1
ATOM 844 O O . LEU B 1 12 ? -12.936 52.770 7.391 1.00 20.87 12 LEU B O 1
ATOM 849 N N . ASP B 1 13 ? -13.553 54.806 6.673 1.00 22.64 13 ASP B N 1
ATOM 850 C CA . ASP B 1 13 ? -14.942 54.674 7.145 1.00 23.28 13 ASP B CA 1
ATOM 851 C C . ASP B 1 13 ? -15.660 53.481 6.511 1.00 22.97 13 ASP B C 1
ATOM 852 O O . ASP B 1 13 ? -16.457 52.777 7.172 1.00 22.69 13 ASP B O 1
ATOM 857 N N . LYS B 1 14 ? -15.452 53.321 5.211 1.00 23.57 14 LYS B N 1
ATOM 858 C CA . LYS B 1 14 ? -16.000 52.172 4.525 1.00 23.67 14 LYS B CA 1
ATOM 859 C C . LYS B 1 14 ? -15.492 50.881 5.157 1.00 21.13 14 LYS B C 1
ATOM 860 O O . LYS B 1 14 ? -16.280 50.037 5.577 1.00 21.05 14 LYS B O 1
ATOM 866 N N . TRP B 1 15 ? -14.180 50.790 5.300 1.00 21.15 15 TRP B N 1
ATOM 867 C CA . TRP B 1 15 ? -13.544 49.588 5.811 1.00 19.16 15 TRP B CA 1
ATOM 868 C C . TRP B 1 15 ? -14.010 49.238 7.214 1.00 18.22 15 TRP B C 1
ATOM 869 O O . TRP B 1 15 ? -14.285 48.090 7.515 1.00 17.53 15 TRP B O 1
ATOM 880 N N . LEU B 1 16 ? -14.075 50.243 8.071 1.00 18.28 16 LEU B N 1
ATOM 881 C CA . LEU B 1 16 ? -14.555 50.064 9.424 1.00 17.99 16 LEU B CA 1
ATOM 882 C C . LEU B 1 16 ? -15.993 49.531 9.407 1.00 18.76 16 LEU B C 1
ATOM 883 O O . LEU B 1 16 ? -16.384 48.695 10.213 1.00 18.17 16 LEU B O 1
ATOM 888 N N . TRP B 1 17 ? -16.775 50.032 8.464 1.00 19.39 17 TRP B N 1
ATOM 889 C CA . TRP B 1 17 ? -18.109 49.545 8.261 1.00 21.04 17 TRP B CA 1
ATOM 890 C C . TRP B 1 17 ? -18.123 48.118 7.707 1.00 20.84 17 TRP B C 1
ATOM 891 O O . TRP B 1 17 ? -18.830 47.249 8.221 1.00 21.35 17 TRP B O 1
ATOM 902 N N . ALA B 1 18 ? -17.323 47.865 6.682 1.00 21.72 18 ALA B N 1
ATOM 903 C CA . ALA B 1 18 ? -17.214 46.522 6.110 1.00 22.15 18 ALA B CA 1
ATOM 904 C C . ALA B 1 18 ? -16.821 45.492 7.171 1.00 18.58 18 ALA B C 1
ATOM 905 O O . ALA B 1 18 ? -17.297 44.354 7.124 1.00 18.36 18 ALA B O 1
ATOM 907 N N . ALA B 1 19 ? -15.989 45.910 8.138 1.00 21.53 19 ALA B N 1
ATOM 908 C CA . ALA B 1 19 ? -15.518 45.027 9.220 1.00 18.43 19 ALA B CA 1
ATOM 909 C C . ALA B 1 19 ? -16.531 44.867 10.357 1.00 19.43 19 ALA B C 1
ATOM 910 O O . ALA B 1 19 ? -16.308 44.088 11.273 1.00 17.93 19 ALA B O 1
ATOM 912 N N . ARG B 1 20 ? -17.625 45.617 10.283 1.00 19.82 20 ARG B N 1
ATOM 913 C CA . ARG B 1 20 ? -18.733 45.618 11.247 1.00 22.06 20 ARG B CA 1
ATOM 914 C C . ARG B 1 20 ? -18.341 46.217 12.615 1.00 19.55 20 ARG B C 1
ATOM 915 O O . ARG B 1 20 ? -18.948 45.866 13.635 1.00 20.36 20 ARG B O 1
ATOM 923 N N . PHE B 1 21 ? -17.398 47.164 12.623 1.00 21.71 21 PHE B N 1
ATOM 924 C CA . PHE B 1 21 ? -17.045 47.859 13.857 1.00 20.66 21 PHE B CA 1
ATOM 925 C C . PHE B 1 21 ? -18.137 48.883 14.173 1.00 23.46 21 PHE B C 1
ATOM 926 O O . PHE B 1 21 ? -18.524 49.070 15.324 1.00 24.06 21 PHE B O 1
ATOM 934 N N . TYR B 1 22 ? -18.615 49.572 13.149 1.00 19.90 22 TYR B N 1
ATOM 935 C CA . TYR B 1 22 ? -19.791 50.427 13.324 1.00 22.66 22 TYR B CA 1
ATOM 936 C C . TYR B 1 22 ? -20.958 50.034 12.414 1.00 26.17 22 TYR B C 1
ATOM 937 O O . TYR B 1 22 ? -20.745 49.649 11.282 1.00 27.10 22 TYR B O 1
ATOM 946 N N . LYS B 1 23 ? -22.186 50.166 12.909 1.00 26.79 23 LYS B N 1
ATOM 947 C CA . LYS B 1 23 ? -23.394 49.680 12.238 1.00 29.12 23 LYS B CA 1
ATOM 948 C C . LYS B 1 23 ? -23.703 50.338 10.910 1.00 31.19 23 LYS B C 1
ATOM 949 O O . LYS B 1 23 ? -24.150 49.687 9.966 1.00 32.17 23 LYS B O 1
ATOM 955 N N . THR B 1 24 ? -23.445 51.635 10.832 1.00 32.17 24 THR B N 1
ATOM 956 C CA . THR B 1 24 ? -23.658 52.377 9.599 1.00 34.38 24 THR B CA 1
ATOM 957 C C . THR B 1 24 ? -22.368 53.038 9.110 1.00 32.54 24 THR B C 1
ATOM 958 O O . THR B 1 24 ? -21.397 53.195 9.855 1.00 30.20 24 THR B O 1
ATOM 962 N N . ARG B 1 25 ? -22.370 53.382 7.831 1.00 25.95 25 ARG B N 1
ATOM 963 C CA . ARG B 1 25 ? -21.270 54.076 7.200 1.00 25.54 25 ARG B CA 1
ATOM 964 C C . ARG B 1 25 ? -21.182 55.493 7.790 1.00 26.10 25 ARG B C 1
ATOM 965 O O . ARG B 1 25 ? -20.106 56.022 8.009 1.00 25.89 25 ARG B O 1
ATOM 973 N N . SER B 1 26 ? -22.315 56.070 8.150 1.00 27.20 26 SER B N 1
ATOM 974 C CA . SER B 1 26 ? -22.292 57.379 8.766 1.00 28.45 26 SER B CA 1
ATOM 975 C C . SER B 1 26 ? -21.632 57.353 10.131 1.00 28.21 26 SER B C 1
ATOM 976 O O . SER B 1 26 ? -20.763 58.168 10.412 1.00 28.50 26 SER B O 1
ATOM 979 N N . LEU B 1 27 ? -22.014 56.392 10.966 1.00 28.04 27 LEU B N 1
ATOM 980 C CA . LEU B 1 27 ? -21.408 56.275 12.290 1.00 28.26 27 LEU B CA 1
ATOM 981 C C . LEU B 1 27 ? -19.902 56.094 12.234 1.00 26.91 27 LEU B C 1
ATOM 982 O O . LEU B 1 27 ? -19.190 56.660 13.047 1.00 27.30 27 LEU B O 1
ATOM 987 N N . ALA B 1 28 ? -19.422 55.302 11.276 1.00 25.70 28 ALA B N 1
ATOM 988 C CA . ALA B 1 28 ? -17.977 55.081 11.116 1.00 24.87 28 ALA B CA 1
ATOM 989 C C . ALA B 1 28 ? -17.262 56.382 10.702 1.00 25.10 28 ALA B C 1
ATOM 990 O O . ALA B 1 28 ? -16.202 56.720 11.239 1.00 25.09 28 ALA B O 1
ATOM 992 N N . ARG B 1 29 ? -17.851 57.105 9.760 1.00 25.72 29 ARG B N 1
ATOM 993 C CA . ARG B 1 29 ? -17.303 58.395 9.350 1.00 26.81 29 ARG B CA 1
ATOM 994 C C . ARG B 1 29 ? -17.404 59.463 10.456 1.00 28.12 29 ARG B C 1
ATOM 995 O O . ARG B 1 29 ? -16.524 60.304 10.566 1.00 28.96 29 ARG B O 1
ATOM 1003 N N . ASN B 1 30 ? -18.464 59.456 11.252 1.00 28.77 30 ASN B N 1
ATOM 1004 C CA . ASN B 1 30 ? -18.512 60.383 12.380 1.00 30.53 30 ASN B CA 1
ATOM 1005 C C . ASN B 1 30 ? -17.461 60.058 13.435 1.00 29.85 30 ASN B C 1
ATOM 1006 O O . ASN B 1 30 ? -16.866 60.967 14.019 1.00 31.13 30 ASN B O 1
ATOM 1011 N N . MET B 1 31 ? -17.259 58.762 13.683 1.00 28.27 31 MET B N 1
ATOM 1012 C CA . MET B 1 31 ? -16.298 58.306 14.677 1.00 27.95 31 MET B CA 1
ATOM 1013 C C . MET B 1 31 ? -14.869 58.698 14.324 1.00 27.40 31 MET B C 1
ATOM 1014 O O . MET B 1 31 ? -14.120 59.121 15.209 1.00 28.08 31 MET B O 1
ATOM 1019 N N . VAL B 1 32 ? -14.502 58.595 13.044 1.00 26.59 32 VAL B N 1
ATOM 1020 C CA . VAL B 1 32 ? -13.146 58.953 12.619 1.00 26.59 32 VAL B CA 1
ATOM 1021 C C . VAL B 1 32 ? -12.961 60.443 12.783 1.00 28.35 32 VAL B C 1
ATOM 1022 O O . VAL B 1 32 ? -11.925 60.900 13.262 1.00 28.93 32 VAL B O 1
ATOM 1026 N N . GLU B 1 33 ? -14.004 61.187 12.411 1.00 29.59 33 GLU B N 1
ATOM 1027 C CA . GLU B 1 33 ? -13.948 62.641 12.329 1.00 32.11 33 GLU B CA 1
ATOM 1028 C C . GLU B 1 33 ? -13.900 63.253 13.692 1.00 33.51 33 GLU B C 1
ATOM 1029 O O . GLU B 1 33 ? -13.295 64.302 13.873 1.00 35.55 33 GLU B O 1
ATOM 1035 N N . GLY B 1 34 ? -14.552 62.600 14.642 1.00 32.90 34 GLY B N 1
ATOM 1036 C CA . GLY B 1 34 ? -14.510 63.037 16.025 1.00 34.55 34 GLY B CA 1
ATOM 1037 C C . GLY B 1 34 ? -13.237 62.602 16.739 1.00 33.58 34 GLY B C 1
ATOM 1038 O O . GLY B 1 34 ? -13.211 62.600 17.967 1.00 34.67 34 GLY B O 1
ATOM 1039 N N . GLY B 1 35 ? -12.201 62.202 15.989 1.00 31.95 35 GLY B N 1
ATOM 1040 C CA . GLY B 1 35 ? -10.928 61.813 16.581 1.00 31.36 35 GLY B CA 1
ATOM 1041 C C . GLY B 1 35 ? -10.871 60.537 17.398 1.00 30.26 35 GLY B C 1
ATOM 1042 O O . GLY B 1 35 ? -9.880 60.293 18.076 1.00 30.39 35 GLY B O 1
ATOM 1043 N N . LYS B 1 36 ? -11.942 59.746 17.359 1.00 29.66 36 LYS B N 1
ATOM 1044 C CA . LYS B 1 36 ? -12.041 58.485 18.096 1.00 29.36 36 LYS B CA 1
ATOM 1045 C C . LYS B 1 36 ? -11.377 57.305 17.416 1.00 27.87 36 LYS B C 1
ATOM 1046 O O . LYS B 1 36 ? -11.341 56.213 17.974 1.00 28.16 36 LYS B O 1
ATOM 1052 N N . VAL B 1 37 ? -10.874 57.502 16.208 1.00 26.91 37 VAL B N 1
ATOM 1053 C CA . VAL B 1 37 ? -10.150 56.436 15.532 1.00 26.17 37 VAL B CA 1
ATOM 1054 C C . VAL B 1 37 ? -8.768 56.930 15.122 1.00 26.38 37 VAL B C 1
ATOM 1055 O O . VAL B 1 37 ? -8.630 57.977 14.512 1.00 26.68 37 VAL B O 1
ATOM 1059 N N . HIS B 1 38 ? -7.737 56.183 15.491 1.00 26.75 38 HIS B N 1
ATOM 1060 C CA . HIS B 1 38 ? -6.387 56.483 15.039 1.00 27.29 38 HIS B CA 1
ATOM 1061 C C . HIS B 1 38 ? -5.979 55.551 13.957 1.00 27.42 38 HIS B C 1
ATOM 1062 O O . HIS B 1 38 ? -6.472 54.443 13.889 1.00 27.31 38 HIS B O 1
ATOM 1069 N N . TYR B 1 39 ? -5.094 56.025 13.099 1.00 29.20 39 TYR B N 1
ATOM 1070 C CA . TYR B 1 39 ? -4.487 55.228 12.064 1.00 27.58 39 TYR B CA 1
ATOM 1071 C C . TYR B 1 39 ? -2.981 55.368 12.263 1.00 27.65 39 TYR B C 1
ATOM 1072 O O . TYR B 1 39 ? -2.459 56.486 12.227 1.00 29.34 39 TYR B O 1
ATOM 1081 N N . ASN B 1 40 ? -2.301 54.255 12.554 1.00 26.09 40 ASN B N 1
ATOM 1082 C CA . ASN B 1 40 ? -0.890 54.291 12.959 1.00 26.36 40 ASN B CA 1
ATOM 1083 C C . ASN B 1 40 ? -0.530 55.320 14.038 1.00 28.19 40 ASN B C 1
ATOM 1084 O O . ASN B 1 40 ? 0.529 55.949 13.976 1.00 29.34 40 ASN B O 1
ATOM 1089 N N . GLY B 1 41 ? -1.388 55.445 15.044 1.00 28.62 41 GLY B N 1
ATOM 1090 C CA . GLY B 1 41 ? -1.189 56.382 16.130 1.00 30.58 41 GLY B CA 1
ATOM 1091 C C . GLY B 1 41 ? -1.523 57.853 15.895 1.00 32.90 41 GLY B C 1
ATOM 1092 O O . GLY B 1 41 ? -1.159 58.715 16.695 1.00 34.85 41 GLY B O 1
ATOM 1093 N N . GLN B 1 42 ? -2.276 58.138 14.841 1.00 32.91 42 GLN B N 1
ATOM 1094 C CA . GLN B 1 42 ? -2.600 59.519 14.543 1.00 35.26 42 GLN B CA 1
ATOM 1095 C C . GLN B 1 42 ? -4.079 59.661 14.165 1.00 35.59 42 GLN B C 1
ATOM 1096 O O . GLN B 1 42 ? -4.738 58.686 13.785 1.00 33.83 42 GLN B O 1
ATOM 1102 N N . ARG B 1 43 ? -4.585 60.886 14.281 1.00 38.10 43 ARG B N 1
ATOM 1103 C CA . ARG B 1 43 ? -5.901 61.237 13.786 1.00 39.01 43 ARG B CA 1
ATOM 1104 C C . ARG B 1 43 ? -5.858 61.089 12.271 1.00 38.06 43 ARG B C 1
ATOM 1105 O O . ARG B 1 43 ? -4.781 61.182 11.672 1.00 37.69 43 ARG B O 1
ATOM 1113 N N . ALA B 1 44 ? -6.987 60.801 11.636 1.00 37.77 44 ALA B N 1
ATOM 1114 C CA . ALA B 1 44 ? -6.968 60.590 10.188 1.00 36.97 44 ALA B CA 1
ATOM 1115 C C . ALA B 1 44 ? -8.251 61.094 9.557 1.00 38.41 44 ALA B C 1
ATOM 1116 O O . ALA B 1 44 ? -9.229 61.332 10.260 1.00 39.62 44 ALA B O 1
ATOM 1118 N N . LYS B 1 45 ? -8.245 61.251 8.235 1.00 38.50 45 LYS B N 1
ATOM 1119 C CA . LYS B 1 45 ? -9.474 61.557 7.503 1.00 39.71 45 LYS B CA 1
ATOM 1120 C C . LYS B 1 45 ? -10.317 60.325 7.278 1.00 37.96 45 LYS B C 1
ATOM 1121 O O . LYS B 1 45 ? -9.777 59.244 7.174 1.00 35.70 45 LYS B O 1
ATOM 1127 N N . PRO B 1 46 ? -11.653 60.477 7.197 1.00 39.22 46 PRO B N 1
ATOM 1128 C CA . PRO B 1 46 ? -12.392 59.240 6.898 1.00 37.61 46 PRO B CA 1
ATOM 1129 C C . PRO B 1 46 ? -12.294 58.728 5.447 1.00 36.67 46 PRO B C 1
ATOM 1130 O O . PRO B 1 46 ? -12.717 57.605 5.153 1.00 35.21 46 PRO B O 1
ATOM 1134 N N . SER B 1 47 ? -11.645 59.497 4.584 1.00 37.56 47 SER B N 1
ATOM 1135 C CA . SER B 1 47 ? -11.493 59.114 3.185 1.00 37.08 47 SER B CA 1
ATOM 1136 C C . SER B 1 47 ? -10.143 58.483 2.890 1.00 35.26 47 SER B C 1
ATOM 1137 O O . SER B 1 47 ? -9.886 58.022 1.769 1.00 34.78 47 SER B O 1
ATOM 1140 N N . LYS B 1 48 ? -9.278 58.472 3.895 1.00 34.49 48 LYS B N 1
ATOM 1141 C CA . LYS B 1 48 ? -8.001 57.772 3.784 1.00 32.81 48 LYS B CA 1
ATOM 1142 C C . LYS B 1 48 ? -8.183 56.310 3.391 1.00 30.80 48 LYS B C 1
ATOM 1143 O O . LYS B 1 48 ? -8.980 55.596 3.989 1.00 29.96 48 LYS B O 1
ATOM 1149 N N . SER B 1 49 ? -7.415 55.899 2.383 1.00 30.30 49 SER B N 1
ATOM 1150 C CA . SER B 1 49 ? -7.388 54.531 1.892 1.00 28.66 49 SER B CA 1
ATOM 1151 C C . SER B 1 49 ? -6.606 53.620 2.832 1.00 26.86 49 SER B C 1
ATOM 1152 O O . SER B 1 49 ? -5.486 53.930 3.234 1.00 26.83 49 SER B O 1
ATOM 1155 N N . VAL B 1 50 ? -7.200 52.480 3.145 1.00 25.53 50 VAL B N 1
ATOM 1156 C CA . VAL B 1 50 ? -6.611 51.540 4.079 1.00 23.93 50 VAL B CA 1
ATOM 1157 C C . VAL B 1 50 ? -5.418 50.775 3.482 1.00 23.10 50 VAL B C 1
ATOM 1158 O O . VAL B 1 50 ? -5.414 50.443 2.305 1.00 23.31 50 VAL B O 1
ATOM 1162 N N . GLU B 1 51 ? -4.389 50.540 4.296 1.00 22.40 51 GLU B N 1
ATOM 1163 C CA . GLU B 1 51 ? -3.233 49.714 3.916 1.00 21.71 51 GLU B CA 1
ATOM 1164 C C . GLU B 1 51 ? -3.190 48.457 4.789 1.00 20.21 51 GLU B C 1
ATOM 1165 O O . GLU B 1 51 ? -3.427 48.539 5.998 1.00 19.86 51 GLU B O 1
ATOM 1171 N N . ILE B 1 52 ? -2.855 47.328 4.179 1.00 19.56 52 ILE B N 1
ATOM 1172 C CA . ILE B 1 52 ? -2.432 46.125 4.903 1.00 18.41 52 ILE B CA 1
ATOM 1173 C C . ILE B 1 52 ? -1.253 46.352 5.850 1.00 18.40 52 ILE B C 1
ATOM 1174 O O . ILE B 1 52 ? -0.235 46.937 5.470 1.00 19.20 52 ILE B O 1
ATOM 1179 N N . GLY B 1 53 ? -1.402 45.887 7.086 1.00 17.67 53 GLY B N 1
ATOM 1180 C CA . GLY B 1 53 ? -0.381 46.046 8.100 1.00 17.80 53 GLY B CA 1
ATOM 1181 C C . GLY B 1 53 ? -0.522 47.367 8.827 1.00 18.64 53 GLY B C 1
ATOM 1182 O O . GLY B 1 53 ? 0.300 47.684 9.685 1.00 19.07 53 GLY B O 1
ATOM 1183 N N . ALA B 1 54 ? -1.585 48.122 8.534 1.00 19.09 54 ALA B N 1
ATOM 1184 C CA . ALA B 1 54 ? -1.805 49.371 9.248 1.00 20.13 54 ALA B CA 1
ATOM 1185 C C . ALA B 1 54 ? -2.372 49.094 10.630 1.00 19.73 54 ALA B C 1
ATOM 1186 O O . ALA B 1 54 ? -3.017 48.081 10.844 1.00 18.71 54 ALA B O 1
ATOM 1188 N N . GLN B 1 55 ? -2.123 49.999 11.568 1.00 20.71 55 GLN B N 1
ATOM 1189 C CA . GLN B 1 55 ? -2.623 49.875 12.941 1.00 20.69 55 GLN B CA 1
ATOM 1190 C C . GLN B 1 55 ? -3.781 50.836 13.156 1.00 21.81 55 GLN B C 1
ATOM 1191 O O . GLN B 1 55 ? -3.601 52.040 13.070 1.00 23.26 55 GLN B O 1
ATOM 1197 N N . ILE B 1 56 ? -4.967 50.295 13.411 1.00 21.35 56 ILE B N 1
ATOM 1198 C CA . ILE B 1 56 ? -6.101 51.106 13.812 1.00 22.69 56 ILE B CA 1
ATOM 1199 C C . ILE B 1 56 ? -6.378 50.953 15.309 1.00 23.03 56 ILE B C 1
ATOM 1200 O O . ILE B 1 56 ? -6.371 49.836 15.828 1.00 21.81 56 ILE B O 1
ATOM 1205 N N . THR B 1 57 ? -6.580 52.084 15.983 1.00 24.90 57 THR B N 1
ATOM 1206 C CA . THR B 1 57 ? -7.007 52.160 17.391 1.00 25.89 57 THR B CA 1
ATOM 1207 C C . THR B 1 57 ? -8.378 52.846 17.423 1.00 27.70 57 THR B C 1
ATOM 1208 O O . THR B 1 57 ? -8.503 53.993 17.007 1.00 29.33 57 THR B O 1
ATOM 1212 N N . LEU B 1 58 ? -9.381 52.130 17.931 1.00 27.63 58 LEU B N 1
ATOM 1213 C CA . LEU B 1 58 ? -10.771 52.553 17.886 1.00 29.43 58 LEU B CA 1
ATOM 1214 C C . LEU B 1 58 ? -11.475 52.319 19.197 1.00 30.80 58 LEU B C 1
ATOM 1215 O O . LEU B 1 58 ? -11.063 51.482 19.996 1.00 29.72 58 LEU B O 1
ATOM 1220 N N . ARG B 1 59 ? -12.529 53.089 19.420 1.00 33.47 59 ARG B N 1
ATOM 1221 C CA . ARG B 1 59 ? -13.363 52.950 20.614 1.00 35.55 59 ARG B CA 1
ATOM 1222 C C . ARG B 1 59 ? -14.697 52.243 20.377 1.00 35.98 59 ARG B C 1
ATOM 1223 O O . ARG B 1 59 ? -15.482 52.649 19.515 1.00 36.86 59 ARG B O 1
ATOM 1231 N N . GLN B 1 60 ? -14.905 51.139 21.089 1.00 36.80 60 GLN B N 1
ATOM 1232 C CA . GLN B 1 60 ? -16.176 50.428 21.042 1.00 37.59 60 GLN B CA 1
ATOM 1233 C C . GLN B 1 60 ? -16.854 50.419 22.407 1.00 41.87 60 GLN B C 1
ATOM 1234 O O . GLN B 1 60 ? -16.410 49.711 23.316 1.00 41.46 60 GLN B O 1
ATOM 1240 N N . GLY B 1 61 ? -17.943 51.180 22.525 1.00 44.04 61 GLY B N 1
ATOM 1241 C CA . GLY B 1 61 ? -18.676 51.291 23.765 1.00 48.18 61 GLY B CA 1
ATOM 1242 C C . GLY B 1 61 ? -17.760 51.920 24.789 1.00 49.20 61 GLY B C 1
ATOM 1243 O O . GLY B 1 61 ? -17.479 53.120 24.715 1.00 49.99 61 GLY B O 1
ATOM 1244 N N . HIS B 1 62 ? -17.253 51.096 25.707 1.00 49.34 62 HIS B N 1
ATOM 1245 C CA . HIS B 1 62 ? -16.271 51.546 26.677 1.00 50.14 62 HIS B CA 1
ATOM 1246 C C . HIS B 1 62 ? -14.898 50.938 26.418 1.00 46.15 62 HIS B C 1
ATOM 1247 O O . HIS B 1 62 ? -13.931 51.272 27.105 1.00 47.73 62 HIS B O 1
ATOM 1254 N N . ASP B 1 63 ? -14.802 50.068 25.425 1.00 43.67 63 ASP B N 1
ATOM 1255 C CA . ASP B 1 63 ? -13.518 49.478 25.099 1.00 40.04 63 ASP B CA 1
ATOM 1256 C C . ASP B 1 63 ? -12.660 50.332 24.170 1.00 38.93 63 ASP B C 1
ATOM 1257 O O . ASP B 1 63 ? -13.152 51.178 23.416 1.00 40.48 63 ASP B O 1
ATOM 1262 N N . GLU B 1 64 ? -11.357 50.097 24.263 1.00 35.43 64 GLU B N 1
ATOM 1263 C CA . GLU B 1 64 ? -10.391 50.511 23.264 1.00 32.55 64 GLU B CA 1
ATOM 1264 C C . GLU B 1 64 ? -9.890 49.242 22.622 1.00 29.48 64 GLU B C 1
ATOM 1265 O O . GLU B 1 64 ? -9.610 48.264 23.322 1.00 30.11 64 GLU B O 1
ATOM 1271 N N . LYS B 1 65 ? -9.795 49.257 21.298 1.00 26.47 65 LYS B N 1
ATOM 1272 C CA . LYS B 1 65 ? -9.283 48.132 20.531 1.00 24.82 65 LYS B CA 1
ATOM 1273 C C . LYS B 1 65 ? -8.218 48.633 19.581 1.00 23.86 65 LYS B C 1
ATOM 1274 O O . LYS B 1 65 ? -8.369 49.695 18.986 1.00 24.23 65 LYS B O 1
ATOM 1280 N N . THR B 1 66 ? -7.124 47.893 19.485 1.00 21.71 66 THR B N 1
ATOM 1281 C CA . THR B 1 66 ? -6.098 48.154 18.504 1.00 20.90 66 THR B CA 1
ATOM 1282 C C . THR B 1 66 ? -6.080 46.925 17.597 1.00 19.68 66 THR B C 1
ATOM 1283 O O . THR B 1 66 ? -5.900 45.832 18.074 1.00 19.89 66 THR B O 1
ATOM 1287 N N . ILE B 1 67 ? -6.307 47.086 16.303 1.00 20.76 67 ILE B N 1
ATOM 1288 C CA . ILE B 1 67 ? -6.355 45.931 15.431 1.00 20.52 67 ILE B CA 1
ATOM 1289 C C . ILE B 1 67 ? -5.381 46.193 14.300 1.00 18.52 67 ILE B C 1
ATOM 1290 O O . ILE B 1 67 ? -5.090 47.343 14.019 1.00 18.36 67 ILE B O 1
ATOM 1295 N N . ILE B 1 68 ? -4.850 45.138 13.681 1.00 17.66 68 ILE B N 1
ATOM 1296 C CA . ILE B 1 68 ? -3.980 45.293 12.523 1.00 17.50 68 ILE B CA 1
ATOM 1297 C C . ILE B 1 68 ? -4.755 44.871 11.285 1.00 16.98 68 ILE B C 1
ATOM 1298 O O . ILE B 1 68 ? -5.368 43.808 11.284 1.00 17.71 68 ILE B O 1
ATOM 1303 N N . ILE B 1 69 ? -4.777 45.709 10.254 1.00 16.74 69 ILE B N 1
ATOM 1304 C CA . ILE B 1 69 ? -5.470 45.338 9.032 1.00 16.67 69 ILE B CA 1
ATOM 1305 C C . ILE B 1 69 ? -4.812 44.145 8.346 1.00 15.96 69 ILE B C 1
ATOM 1306 O O . ILE B 1 69 ? -3.634 44.186 7.987 1.00 16.07 69 ILE B O 1
ATOM 1311 N N . GLU B 1 70 ? -5.580 43.070 8.182 1.00 16.04 70 GLU B N 1
ATOM 1312 C CA . GLU B 1 70 ? -5.040 41.866 7.541 1.00 15.61 70 GLU B CA 1
ATOM 1313 C C . GLU B 1 70 ? -5.407 41.923 6.064 1.00 16.17 70 GLU B C 1
ATOM 1314 O O . GLU B 1 70 ? -4.567 41.656 5.216 1.00 16.40 70 GLU B O 1
ATOM 1320 N N . LYS B 1 71 ? -6.634 42.382 5.790 1.00 16.11 71 LYS B N 1
ATOM 1321 C CA . LYS B 1 71 ? -7.271 42.318 4.494 1.00 16.80 71 LYS B CA 1
ATOM 1322 C C . LYS B 1 71 ? -8.203 43.501 4.201 1.00 17.79 71 LYS B C 1
ATOM 1323 O O . LYS B 1 71 ? -8.779 44.100 5.117 1.00 17.92 71 LYS B O 1
ATOM 1329 N N . ILE B 1 72 ? -8.323 43.817 2.908 1.00 18.59 72 ILE B N 1
ATOM 1330 C CA . ILE B 1 72 ? -9.093 44.932 2.383 1.00 19.83 72 ILE B CA 1
ATOM 1331 C C . ILE B 1 72 ? -10.358 44.538 1.639 1.00 20.58 72 ILE B C 1
ATOM 1332 O O . ILE B 1 72 ? -10.261 44.006 0.555 1.00 20.95 72 ILE B O 1
ATOM 1337 N N . SER B 1 73 ? -11.532 44.822 2.202 1.00 21.04 73 SER B N 1
ATOM 1338 C CA . SER B 1 73 ? -12.795 44.621 1.484 1.00 22.13 73 SER B CA 1
ATOM 1339 C C . SER B 1 73 ? -13.657 45.866 1.486 1.00 23.59 73 SER B C 1
ATOM 1340 O O . SER B 1 73 ? -13.644 46.616 2.469 1.00 23.62 73 SER B O 1
ATOM 1343 N N . ASP B 1 74 ? -14.469 46.046 0.443 1.00 24.98 74 ASP B N 1
ATOM 1344 C CA . ASP B 1 74 ? -15.422 47.151 0.466 1.00 26.64 74 ASP B CA 1
ATOM 1345 C C . ASP B 1 74 ? -16.840 46.625 0.636 1.00 27.49 74 ASP B C 1
ATOM 1346 O O . ASP B 1 74 ? -17.820 47.328 0.382 1.00 29.26 74 ASP B O 1
ATOM 1351 N N . GLN B 1 75 ? -16.932 45.367 1.060 1.00 26.39 75 GLN B N 1
ATOM 1352 C CA . GLN B 1 75 ? -18.228 44.700 1.200 1.00 27.27 75 GLN B CA 1
ATOM 1353 C C . GLN B 1 75 ? -18.527 44.355 2.641 1.00 26.65 75 GLN B C 1
ATOM 1354 O O . GLN B 1 75 ? -17.676 43.850 3.359 1.00 24.99 75 GLN B O 1
ATOM 1360 N N . ARG B 1 76 ? -19.741 44.688 3.067 1.00 28.24 76 ARG B N 1
ATOM 1361 C CA . ARG B 1 76 ? -20.175 44.346 4.419 1.00 28.11 76 ARG B CA 1
ATOM 1362 C C . ARG B 1 76 ? -20.853 42.983 4.390 1.00 28.18 76 ARG B C 1
ATOM 1363 O O . ARG B 1 76 ? -21.817 42.753 3.658 1.00 29.77 76 ARG B O 1
ATOM 1371 N N . ARG B 1 77 ? -20.330 42.071 5.198 1.00 26.62 77 ARG B N 1
ATOM 1372 C CA . ARG B 1 77 ? -20.721 40.689 5.079 1.00 26.69 77 ARG B CA 1
ATOM 1373 C C . ARG B 1 77 ? -21.217 40.203 6.406 1.00 27.50 77 ARG B C 1
ATOM 1374 O O . ARG B 1 77 ? -21.123 40.923 7.408 1.00 27.56 77 ARG B O 1
ATOM 1382 N N . GLY B 1 78 ? -21.655 38.945 6.426 1.00 28.22 78 GLY B N 1
ATOM 1383 C CA . GLY B 1 78 ? -22.144 38.324 7.634 1.00 29.31 78 GLY B CA 1
ATOM 1384 C C . GLY B 1 78 ? -20.987 38.343 8.589 1.00 27.22 78 GLY B C 1
ATOM 1385 O O . GLY B 1 78 ? -19.832 38.340 8.160 1.00 24.93 78 GLY B O 1
ATOM 1386 N N . ALA B 1 79 ? -21.310 38.381 9.876 1.00 28.31 79 ALA B N 1
ATOM 1387 C CA . ALA B 1 79 ? -20.320 38.410 10.941 1.00 26.84 79 ALA B CA 1
ATOM 1388 C C . ALA B 1 79 ? -19.187 37.366 10.823 1.00 24.59 79 ALA B C 1
ATOM 1389 O O . ALA B 1 79 ? -18.017 37.736 10.916 1.00 22.51 79 ALA B O 1
ATOM 1391 N N . PRO B 1 80 ? -19.528 36.073 10.619 1.00 25.21 80 PRO B N 1
ATOM 1392 C CA . PRO B 1 80 ? -18.446 35.085 10.516 1.00 23.31 80 PRO B CA 1
ATOM 1393 C C . PRO B 1 80 ? -17.448 35.439 9.437 1.00 21.17 80 PRO B C 1
ATOM 1394 O O . PRO B 1 80 ? -16.281 35.051 9.537 1.00 19.34 80 PRO B O 1
ATOM 1398 N N . GLU B 1 81 ? -17.885 36.198 8.444 1.00 21.78 81 GLU B N 1
ATOM 1399 C CA . GLU B 1 81 ? -17.058 36.431 7.280 1.00 20.24 81 GLU B CA 1
ATOM 1400 C C . GLU B 1 81 ? -16.280 37.772 7.319 1.00 19.26 81 GLU B C 1
ATOM 1401 O O . GLU B 1 81 ? -15.435 38.033 6.492 1.00 18.63 81 GLU B O 1
ATOM 1407 N N . ALA B 1 82 ? -16.549 38.606 8.303 1.00 19.32 82 ALA B N 1
ATOM 1408 C CA . ALA B 1 82 ? -15.904 39.900 8.370 1.00 19.06 82 ALA B CA 1
ATOM 1409 C C . ALA B 1 82 ? -14.645 39.856 9.211 1.00 18.08 82 ALA B C 1
ATOM 1410 O O . ALA B 1 82 ? -13.735 40.676 9.035 1.00 17.55 82 ALA B O 1
ATOM 1412 N N . GLN B 1 83 ? -14.598 38.898 10.134 1.00 17.90 83 GLN B N 1
ATOM 1413 C CA . GLN B 1 83 ? -13.479 38.766 11.071 1.00 17.56 83 GLN B CA 1
ATOM 1414 C C . GLN B 1 83 ? -12.101 38.604 10.427 1.00 16.15 83 GLN B C 1
ATOM 1415 O O . GLN B 1 83 ? -11.085 38.948 11.006 1.00 15.94 83 GLN B O 1
ATOM 1421 N N . GLN B 1 84 ? -12.086 38.085 9.217 1.00 18.06 84 GLN B N 1
ATOM 1422 C CA . GLN B 1 84 ? -10.861 37.813 8.497 1.00 16.96 84 GLN B CA 1
ATOM 1423 C C . GLN B 1 84 ? -10.088 39.067 8.075 1.00 16.76 84 GLN B C 1
ATOM 1424 O O . GLN B 1 84 ? -8.916 38.983 7.715 1.00 16.17 84 GLN B O 1
ATOM 1430 N N . LEU B 1 85 ? -10.731 40.227 8.144 1.00 15.50 85 LEU B N 1
ATOM 1431 C CA . LEU B 1 85 ? -10.081 41.481 7.747 1.00 15.89 85 LEU B CA 1
ATOM 1432 C C . LEU B 1 85 ? -9.076 42.082 8.756 1.00 15.53 85 LEU B C 1
ATOM 1433 O O . LEU B 1 85 ? -8.315 42.967 8.395 1.00 15.85 85 LEU B O 1
ATOM 1438 N N . TYR B 1 86 ? -9.061 41.581 9.992 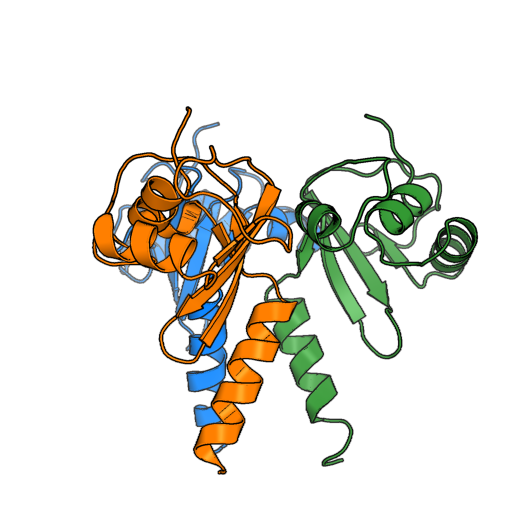1.00 15.01 86 TYR B N 1
ATOM 1439 C CA . TYR B 1 86 ? -8.332 42.201 11.093 1.00 14.97 86 TYR B CA 1
ATOM 1440 C C . TYR B 1 86 ? -7.917 41.218 12.195 1.00 15.21 86 TYR B C 1
ATOM 1441 O O . TYR B 1 86 ? -8.594 40.222 12.415 1.00 15.74 86 TYR B O 1
ATOM 1450 N N . ARG B 1 87 ? -6.787 41.493 12.857 1.00 16.24 87 ARG B N 1
ATOM 1451 C CA . ARG B 1 87 ? -6.500 40.842 14.134 1.00 17.08 87 ARG B CA 1
ATOM 1452 C C . ARG B 1 87 ? -6.255 41.934 15.203 1.00 18.06 87 ARG B C 1
ATOM 1453 O O . ARG B 1 87 ? -5.628 42.970 14.928 1.00 17.56 87 ARG B O 1
ATOM 1461 N N . GLU B 1 88 ? -6.775 41.705 16.406 1.00 17.46 88 GLU B N 1
ATOM 1462 C CA . GLU B 1 88 ? -6.502 42.573 17.532 1.00 18.70 88 GLU B CA 1
ATOM 1463 C C . GLU B 1 88 ? -5.192 42.163 18.158 1.00 18.21 88 GLU B C 1
ATOM 1464 O O . GLU B 1 88 ? -4.932 40.983 18.302 1.00 17.63 88 GLU B O 1
ATOM 1470 N N . THR B 1 89 ? -4.350 43.137 18.488 1.00 18.47 89 THR B N 1
ATOM 1471 C CA . THR B 1 89 ? -3.080 42.857 19.156 1.00 18.17 89 THR B CA 1
ATOM 1472 C C . THR B 1 89 ? -3.263 42.184 20.520 1.00 19.66 89 THR B C 1
ATOM 1473 O O . THR B 1 89 ? -4.275 42.396 21.176 1.00 21.54 89 THR B O 1
ATOM 1477 N N . ALA B 1 90 ? -2.280 41.384 20.933 1.00 19.61 90 ALA B N 1
ATOM 1478 C CA . ALA B 1 90 ? -2.273 40.792 22.272 1.00 21.11 90 ALA B CA 1
ATOM 1479 C C . ALA B 1 90 ? -2.262 41.875 23.347 1.00 22.54 90 ALA B C 1
ATOM 1480 O O . ALA B 1 90 ? -2.894 41.736 24.384 1.00 24.16 90 ALA B O 1
ATOM 1482 N N . LYS B 1 91 ? -1.517 42.946 23.085 1.00 22.33 91 LYS B N 1
ATOM 1483 C CA . LYS B 1 91 ? -1.501 44.110 23.954 1.00 24.02 91 LYS B CA 1
ATOM 1484 C C . LYS B 1 91 ? -2.891 44.589 24.261 1.00 24.78 91 LYS B C 1
ATOM 1485 O O . LYS B 1 91 ? -3.306 44.616 25.420 1.00 26.59 91 LYS B O 1
ATOM 1491 N N . SER B 1 92 ? -3.609 44.939 23.200 1.00 23.61 92 SER B N 1
ATOM 1492 C CA . SER B 1 92 ? -4.978 45.405 23.309 1.00 24.25 92 SER B CA 1
ATOM 1493 C C . SER B 1 92 ? -5.891 44.428 24.039 1.00 24.90 92 SER B C 1
ATOM 1494 O O . SER B 1 92 ? -6.703 44.861 24.835 1.00 26.35 92 SER B O 1
ATOM 1497 N N . ILE B 1 93 ? -5.765 43.129 23.773 1.00 24.16 93 ILE B N 1
ATOM 1498 C CA . ILE B 1 93 ? -6.695 42.185 24.373 1.00 25.23 93 ILE B CA 1
ATOM 1499 C C . ILE B 1 93 ? -6.600 42.170 25.910 1.00 27.53 93 ILE B C 1
ATOM 1500 O O . ILE B 1 93 ? -7.603 42.358 26.609 1.00 29.03 93 ILE B O 1
ATOM 1505 N N . THR B 1 94 ? -5.388 41.967 26.411 1.00 28.05 94 THR B N 1
ATOM 1506 C CA . THR B 1 94 ? -5.142 41.901 27.841 1.00 30.70 94 THR B CA 1
ATOM 1507 C C . THR B 1 94 ? -5.517 43.201 28.529 1.00 32.13 94 THR B C 1
ATOM 1508 O O . THR B 1 94 ? -6.078 43.216 29.639 1.00 34.59 94 THR B O 1
ATOM 1512 N N . LYS B 1 95 ? -5.226 44.292 27.835 1.00 30.88 95 LYS B N 1
ATOM 1513 C CA . LYS B 1 95 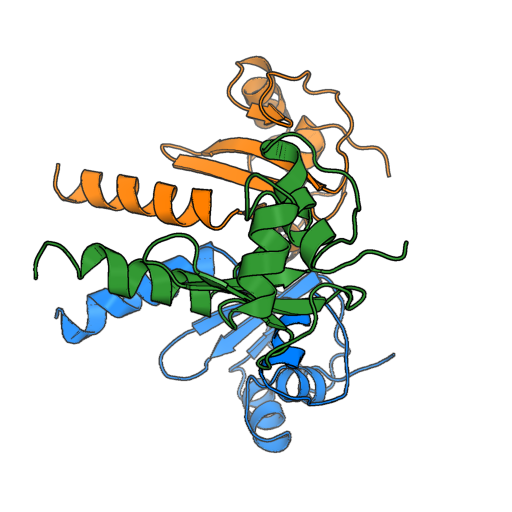? -5.523 45.609 28.342 1.00 32.40 95 LYS B CA 1
ATOM 1514 C C . LYS B 1 95 ? -7.025 45.825 28.388 1.00 32.72 95 LYS B C 1
ATOM 1515 O O . LYS B 1 95 ? -7.550 46.409 29.342 1.00 36.98 95 LYS B O 1
ATOM 1521 N N . ARG B 1 96 ? -7.714 45.291 27.390 1.00 32.97 96 ARG B N 1
ATOM 1522 C CA . ARG B 1 96 ? -9.151 45.468 27.255 1.00 32.68 96 ARG B CA 1
ATOM 1523 C C . ARG B 1 96 ? -9.882 44.720 28.344 1.00 35.03 96 ARG B C 1
ATOM 1524 O O . ARG B 1 96 ? -10.865 45.201 28.897 1.00 37.34 96 ARG B O 1
ATOM 1532 N N . GLU B 1 97 ? -9.410 43.516 28.624 1.00 33.38 97 GLU B N 1
ATOM 1533 C CA . GLU B 1 97 ? -10.015 42.657 29.638 1.00 35.77 97 GLU B CA 1
ATOM 1534 C C . GLU B 1 97 ? -9.649 43.050 31.071 1.00 40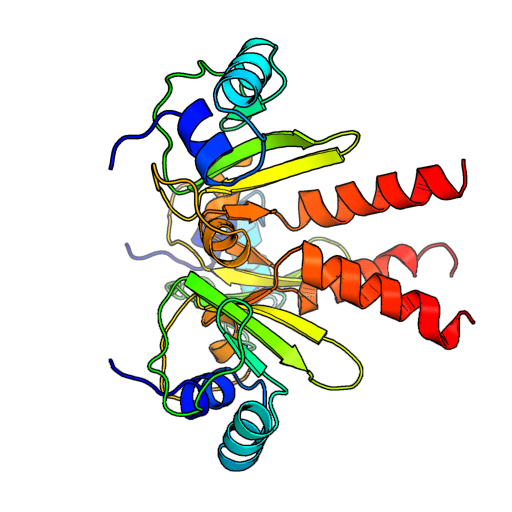.28 97 GLU B C 1
ATOM 1535 O O . GLU B 1 97 ? -10.394 42.768 32.029 1.00 43.01 97 GLU B O 1
ATOM 1541 N N . ARG B 1 98 ? -8.502 43.696 31.216 1.00 38.63 98 ARG B N 1
ATOM 1542 C CA . ARG B 1 98 ? -8.117 44.191 32.518 1.00 42.22 98 ARG B CA 1
ATOM 1543 C C . ARG B 1 98 ? -9.021 45.316 32.989 1.00 46.16 98 ARG B C 1
ATOM 1544 O O . ARG B 1 98 ? -9.392 45.364 34.161 1.00 50.20 98 ARG B O 1
ATOM 1552 N N . ASN B 1 99 ? -9.365 46.231 32.096 1.00 43.94 99 ASN B N 1
ATOM 1553 C CA . ASN B 1 99 ? -10.311 47.272 32.457 1.00 49.69 99 ASN B CA 1
ATOM 1554 C C . ASN B 1 99 ? -11.711 46.703 32.616 1.00 46.82 99 ASN B C 1
ATOM 1555 O O . ASN B 1 99 ? -12.521 47.250 33.354 1.00 50.70 99 ASN B O 1
ATOM 1560 N N . ALA B 1 100 ? -11.980 45.596 31.927 1.00 49.61 100 ALA B N 1
ATOM 1561 C CA . ALA B 1 100 ? -13.274 44.924 32.019 1.00 48.75 100 ALA B CA 1
ATOM 1562 C C . ALA B 1 100 ? -13.409 44.477 33.450 1.00 54.58 100 ALA B C 1
ATOM 1563 O O . ALA B 1 100 ? -14.419 44.743 34.110 1.00 57.18 100 ALA B O 1
ATOM 1565 N N . MET B 1 101 ? -12.372 43.776 33.900 1.00 52.53 101 MET B N 1
ATOM 1566 C CA . MET B 1 101 ? -12.285 43.298 35.250 1.00 54.20 101 MET B CA 1
ATOM 1567 C C . MET B 1 101 ? -12.685 44.390 36.198 1.00 59.88 101 MET B C 1
ATOM 1568 O O . MET B 1 101 ? -13.768 44.351 36.774 1.00 62.51 101 MET B O 1
ATOM 1573 N N . MET B 1 102 ? -11.823 45.395 36.287 1.00 57.31 102 MET B N 1
ATOM 1574 C CA . MET B 1 102 ? -11.961 46.507 37.224 1.00 61.86 102 MET B CA 1
ATOM 1575 C C . MET B 1 102 ? -13.347 47.053 37.431 1.00 67.55 102 MET B C 1
ATOM 1576 O O . MET B 1 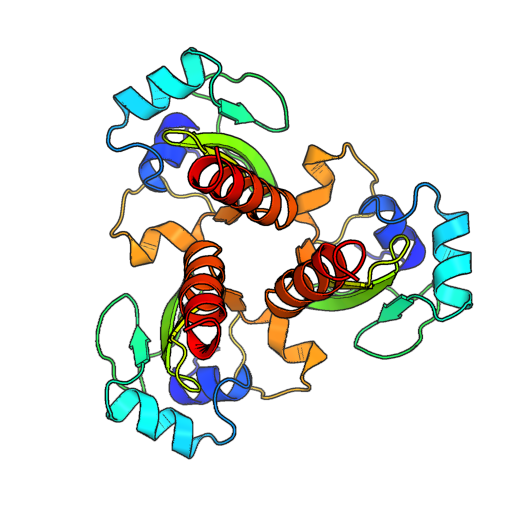102 ? -13.675 47.555 38.516 1.00 71.35 102 MET B O 1
ATOM 1581 N N . ARG B 1 103 ? -14.161 46.963 36.385 1.00 58.99 103 ARG B N 1
ATOM 1582 C CA . ARG B 1 103 ? -15.461 47.591 36.442 1.00 66.55 103 ARG B CA 1
ATOM 1583 C C . ARG B 1 103 ? -16.337 46.699 37.280 1.00 72.98 103 ARG B C 1
ATOM 1584 O O . ARG B 1 103 ? -17.231 47.186 37.973 1.00 77.30 103 ARG B O 1
ATOM 1592 N N . GLN B 1 104 ? -16.119 45.396 37.207 1.00 66.78 104 GLN B N 1
ATOM 1593 C CA . GLN B 1 104 ? -16.874 44.550 38.087 1.00 68.16 104 GLN B CA 1
ATOM 1594 C C . GLN B 1 104 ? -16.563 44.801 39.573 1.00 74.46 104 GLN B C 1
ATOM 1595 O O . GLN B 1 104 ? -17.483 45.032 40.371 1.00 76.80 104 GLN B O 1
ATOM 1601 N N . LEU B 1 105 ? -15.286 44.775 39.937 1.00 69.57 105 LEU B N 1
ATOM 1602 C CA . LEU B 1 105 ? -14.826 45.186 41.283 1.00 76.03 105 LEU B CA 1
ATOM 1603 C C . LEU B 1 105 ? -15.170 46.600 41.828 1.00 79.05 105 LEU B C 1
ATOM 1604 O O . LEU B 1 105 ? -15.416 46.777 43.036 1.00 81.81 105 LEU B O 1
ATOM 1609 N N . ASN B 1 106 ? -15.197 47.575 40.916 1.00 75.02 106 ASN B N 1
ATOM 1610 C CA . ASN B 1 106 ? -15.415 49.013 41.210 1.00 77.19 106 ASN B CA 1
ATOM 1611 C C . ASN B 1 106 ? -15.574 49.408 42.657 1.00 81.27 106 ASN B C 1
ATOM 1612 O O . ASN B 1 106 ? -15.128 50.465 43.056 1.00 83.81 106 ASN B O 1
ATOM 1617 N N . GLU C 1 8 ? 14.912 41.088 1.585 1.00 34.14 8 GLU C N 1
ATOM 1618 C CA . GLU C 1 8 ? 14.358 39.749 1.435 1.00 33.55 8 GLU C CA 1
ATOM 1619 C C . GLU C 1 8 ? 15.109 38.726 2.329 1.00 30.75 8 GLU C C 1
ATOM 1620 O O . GLU C 1 8 ? 14.476 37.858 2.942 1.00 29.16 8 GLU C O 1
ATOM 1622 N N . GLU C 1 9 ? 16.429 38.865 2.477 1.00 30.60 9 GLU C N 1
ATOM 1623 C CA . GLU C 1 9 ? 17.142 37.970 3.397 1.00 28.46 9 GLU C CA 1
ATOM 1624 C C . GLU C 1 9 ? 17.563 38.696 4.667 1.00 26.63 9 GLU C C 1
ATOM 1625 O O . GLU C 1 9 ? 18.377 39.616 4.643 1.00 27.81 9 GLU C O 1
ATOM 1631 N N . VAL C 1 10 ? 16.994 38.267 5.786 1.00 26.41 10 VAL C N 1
ATOM 1632 C CA . VAL C 1 10 ? 17.247 38.916 7.064 1.00 26.18 10 VAL C CA 1
ATOM 1633 C C . VAL C 1 10 ? 17.628 37.957 8.176 1.00 26.58 10 VAL C C 1
ATOM 1634 O O . VAL C 1 10 ? 16.978 36.922 8.409 1.00 24.81 10 VAL C O 1
ATOM 1638 N N . ARG C 1 11 ? 18.659 38.384 8.906 1.00 27.88 11 ARG C N 1
ATOM 1639 C CA . ARG C 1 11 ? 19.137 37.701 10.084 1.00 27.86 11 ARG C CA 1
ATOM 1640 C C . ARG C 1 11 ? 18.145 37.812 11.221 1.00 27.26 11 ARG C C 1
ATOM 1641 O O . ARG C 1 11 ? 17.470 38.846 11.394 1.00 25.53 11 ARG C O 1
ATOM 1649 N N . LEU C 1 12 ? 18.121 36.742 12.016 1.00 27.07 12 LEU C N 1
ATOM 1650 C CA . LEU C 1 12 ? 17.297 36.639 13.194 1.00 26.45 12 LEU C CA 1
ATOM 1651 C C . LEU C 1 12 ? 17.555 37.753 14.192 1.00 26.83 12 LEU C C 1
ATOM 1652 O O . LEU C 1 12 ? 16.609 38.416 14.617 1.00 26.09 12 LEU C O 1
ATOM 1657 N N . ASP C 1 13 ? 18.820 37.983 14.544 1.00 26.92 13 ASP C N 1
ATOM 1658 C CA . ASP C 1 13 ? 19.143 39.101 15.429 1.00 29.13 13 ASP C CA 1
ATOM 1659 C C . ASP C 1 13 ? 18.550 40.399 14.855 1.00 27.03 13 ASP C C 1
ATOM 1660 O O . ASP C 1 13 ? 17.816 41.125 15.552 1.00 27.48 13 ASP C O 1
ATOM 1665 N N . LYS C 1 14 ? 18.829 40.646 13.575 1.00 28.19 14 LYS C N 1
ATOM 1666 C CA . LYS C 1 14 ? 18.287 41.795 12.844 1.00 27.33 14 LYS C CA 1
ATOM 1667 C C . LYS C 1 14 ? 16.768 41.879 12.888 1.00 25.87 14 LYS C C 1
ATOM 1668 O O . LYS C 1 14 ? 16.221 42.970 13.100 1.00 27.05 14 LYS C O 1
ATOM 1674 N N . TRP C 1 15 ? 16.095 40.753 12.639 1.00 21.39 15 TRP C N 1
ATOM 1675 C CA . TRP C 1 15 ? 14.638 40.746 12.626 1.00 20.42 15 TRP C CA 1
ATOM 1676 C C . TRP C 1 15 ? 14.094 41.142 13.993 1.00 19.85 15 TRP C C 1
ATOM 1677 O O . TRP C 1 15 ? 13.212 41.979 14.105 1.00 19.93 15 TRP C O 1
ATOM 1688 N N . LEU C 1 16 ? 14.681 40.559 15.030 1.00 21.19 16 LEU C N 1
ATOM 1689 C CA . LEU C 1 16 ? 14.305 40.848 16.395 1.00 22.62 16 LEU C CA 1
ATOM 1690 C C . LEU C 1 16 ? 14.464 42.325 16.720 1.00 23.14 16 LEU C C 1
ATOM 1691 O O . LEU C 1 16 ? 13.640 42.913 17.405 1.00 23.28 16 LEU C O 1
ATOM 1696 N N . TRP C 1 17 ? 15.518 42.926 16.196 1.00 23.41 17 TRP C N 1
ATOM 1697 C CA . TRP C 1 17 ? 15.714 44.347 16.336 1.00 25.87 17 TRP C CA 1
ATOM 1698 C C . TRP C 1 17 ? 14.650 45.133 15.589 1.00 25.65 17 TRP C C 1
ATOM 1699 O O . TRP C 1 17 ? 14.055 46.049 16.158 1.00 27.16 17 TRP C O 1
ATOM 1710 N N . ALA C 1 18 ? 14.408 44.774 14.329 1.00 24.32 18 ALA C N 1
ATOM 1711 C CA . ALA C 1 18 ? 13.348 45.402 13.543 1.00 24.56 18 ALA C CA 1
ATOM 1712 C C . ALA C 1 18 ? 11.970 45.260 14.210 1.00 23.87 18 ALA C C 1
ATOM 1713 O O . ALA C 1 18 ? 11.156 46.178 14.161 1.00 26.26 18 ALA C O 1
ATOM 1715 N N . ALA C 1 19 ? 11.717 44.118 14.851 1.00 23.46 19 ALA C N 1
ATOM 1716 C CA . ALA C 1 19 ? 10.417 43.872 15.477 1.00 22.95 19 ALA C CA 1
ATOM 1717 C C . ALA C 1 19 ? 10.304 44.546 16.842 1.00 23.75 19 ALA C C 1
ATOM 1718 O O . ALA C 1 19 ? 9.235 44.517 17.469 1.00 24.12 19 ALA C O 1
ATOM 1720 N N . ARG C 1 20 ? 11.413 45.143 17.278 1.00 24.59 20 ARG C N 1
ATOM 1721 C CA . ARG C 1 20 ? 11.481 45.908 18.510 1.00 27.00 20 ARG C CA 1
ATOM 1722 C C . ARG C 1 20 ? 11.345 45.056 19.768 1.00 26.95 20 ARG C C 1
ATOM 1723 O O . ARG C 1 20 ? 10.860 45.531 20.806 1.00 28.91 20 ARG C O 1
ATOM 1731 N N . PHE C 1 21 ? 11.817 43.821 19.678 1.00 25.28 21 PHE C N 1
ATOM 1732 C CA . PHE C 1 21 ? 11.921 42.942 20.823 1.00 26.92 21 PHE C CA 1
ATOM 1733 C C . PHE C 1 21 ? 13.144 43.313 21.682 1.00 30.61 21 PHE C C 1
ATOM 1734 O O . PHE C 1 21 ? 13.092 43.277 22.907 1.00 33.02 21 PHE C O 1
ATOM 1742 N N . TYR C 1 22 ? 14.261 43.622 21.045 1.00 29.01 22 TYR C N 1
ATOM 1743 C CA . TYR C 1 22 ? 15.376 44.193 21.792 1.00 32.59 22 TYR C CA 1
ATOM 1744 C C . TYR C 1 22 ? 15.700 45.565 21.199 1.00 34.36 22 TYR C C 1
ATOM 1745 O O . TYR C 1 22 ? 15.480 45.787 20.012 1.00 32.48 22 TYR C O 1
ATOM 1754 N N . LYS C 1 23 ? 16.152 46.490 22.036 1.00 38.58 23 LYS C N 1
ATOM 1755 C CA . LYS C 1 23 ? 16.397 47.876 21.644 1.00 41.43 23 LYS C CA 1
ATOM 1756 C C . LYS C 1 23 ? 17.515 48.008 20.640 1.00 41.92 23 LYS C C 1
ATOM 1757 O O . LYS C 1 23 ? 17.486 48.882 19.768 1.00 42.72 23 LYS C O 1
ATOM 1763 N N . THR C 1 24 ? 18.523 47.162 20.789 1.00 42.06 24 THR C N 1
ATOM 1764 C CA . THR C 1 24 ? 19.679 47.212 19.909 1.00 43.06 24 THR C CA 1
AT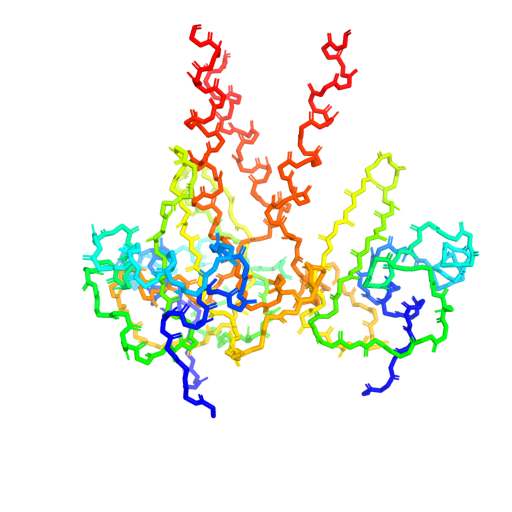OM 1765 C C . THR C 1 24 ? 19.919 45.889 19.230 1.00 39.28 24 THR C C 1
ATOM 1766 O O . THR C 1 24 ? 19.441 44.852 19.696 1.00 36.84 24 THR C O 1
ATOM 1770 N N . ARG C 1 25 ? 20.651 45.934 18.121 1.00 44.86 25 ARG C N 1
ATOM 1771 C CA . ARG C 1 25 ? 21.014 44.732 17.393 1.00 44.44 25 ARG C CA 1
ATOM 1772 C C . ARG C 1 25 ? 21.996 43.861 18.134 1.00 45.29 25 ARG C C 1
ATOM 1773 O O . ARG C 1 25 ? 21.960 42.633 18.036 1.00 43.42 25 ARG C O 1
ATOM 1781 N N . SER C 1 26 ? 22.883 44.504 18.875 1.00 48.72 26 SER C N 1
ATOM 1782 C CA . SER C 1 26 ? 23.917 43.755 19.545 1.00 50.61 26 SER C CA 1
ATOM 1783 C C . SER C 1 26 ? 23.357 42.910 20.662 1.00 46.25 26 SER C C 1
ATOM 1784 O O . SER C 1 26 ? 23.722 41.752 20.776 1.00 45.84 26 SER C O 1
ATOM 1787 N N . LEU C 1 27 ? 22.485 43.490 21.484 1.00 46.12 27 LEU C N 1
ATOM 1788 C CA . LEU C 1 27 ? 21.779 42.745 22.527 1.00 40.31 27 LEU C CA 1
ATOM 1789 C C . LEU C 1 27 ? 21.004 41.559 21.947 1.00 38.47 27 LEU C C 1
ATOM 1790 O O . LEU C 1 27 ? 20.959 40.498 22.564 1.00 36.67 27 LEU C O 1
ATOM 1795 N N . ALA C 1 28 ? 20.415 41.734 20.766 1.00 35.83 28 ALA C N 1
ATOM 1796 C CA . ALA C 1 28 ? 19.666 40.659 20.120 1.00 34.21 28 ALA C CA 1
ATOM 1797 C C . ALA C 1 28 ? 20.543 39.451 19.807 1.00 37.22 28 ALA C C 1
ATOM 1798 O O . ALA C 1 28 ? 20.141 38.315 20.053 1.00 35.06 28 ALA C O 1
ATOM 1800 N N . ARG C 1 29 ? 21.739 39.697 19.277 1.00 38.60 29 ARG C N 1
ATOM 1801 C CA . ARG C 1 29 ? 22.705 38.625 19.024 1.00 40.87 29 ARG C CA 1
ATOM 1802 C C . ARG C 1 29 ? 23.248 37.994 20.312 1.00 41.14 29 ARG C C 1
ATOM 1803 O O . ARG C 1 29 ? 23.475 36.795 20.344 1.00 41.46 29 ARG C O 1
ATOM 1811 N N . ASN C 1 30 ? 23.452 38.780 21.366 1.00 42.07 30 ASN C N 1
ATOM 1812 C CA . ASN C 1 30 ? 23.854 38.194 22.637 1.00 41.89 30 ASN C CA 1
ATOM 1813 C C . ASN C 1 30 ? 22.756 37.301 23.197 1.00 37.69 30 ASN C C 1
ATOM 1814 O O . ASN C 1 30 ? 23.047 36.254 23.775 1.00 38.17 30 ASN C O 1
ATOM 1819 N N . MET C 1 31 ? 21.501 37.734 23.047 1.00 42.34 31 MET C N 1
ATOM 1820 C CA . MET C 1 31 ? 20.337 36.965 23.504 1.00 38.20 31 MET C CA 1
ATOM 1821 C C . MET C 1 31 ? 20.189 35.632 22.762 1.00 39.50 31 MET C C 1
ATOM 1822 O O . MET C 1 31 ? 19.832 34.622 23.382 1.00 37.17 31 MET C O 1
ATOM 1827 N N . VAL C 1 32 ? 20.436 35.631 21.445 1.00 38.13 32 VAL C N 1
ATOM 1828 C CA . VAL C 1 32 ? 20.358 34.406 20.632 1.00 36.62 32 VAL C CA 1
ATOM 1829 C C . VAL C 1 32 ? 21.518 33.461 20.990 1.00 35.93 32 VAL C C 1
ATOM 1830 O O . VAL C 1 32 ? 21.381 32.240 20.967 1.00 35.77 32 VAL C O 1
ATOM 1834 N N . GLU C 1 33 ? 22.678 34.035 21.268 1.00 38.26 33 GLU C N 1
ATOM 1835 C CA . GLU C 1 33 ? 23.864 33.246 21.561 1.00 42.20 33 GLU C CA 1
ATOM 1836 C C . GLU C 1 33 ? 23.741 32.580 22.927 1.00 41.33 33 GLU C C 1
ATOM 1837 O O . GLU C 1 33 ? 24.258 31.480 23.133 1.00 43.70 33 GLU C O 1
ATOM 1843 N N . GLY C 1 34 ? 23.080 33.269 23.855 1.00 50.92 34 GLY C N 1
ATOM 1844 C CA . GLY C 1 34 ? 22.829 32.742 25.186 1.00 54.19 34 GLY C CA 1
ATOM 1845 C C . GLY C 1 34 ? 21.645 31.800 25.360 1.00 52.82 34 GLY C C 1
ATOM 1846 O O . GLY C 1 34 ? 21.230 31.531 26.492 1.00 55.48 34 GLY C O 1
ATOM 1847 N N . GLY C 1 35 ? 21.104 31.295 24.247 1.00 49.00 35 GLY C N 1
ATOM 1848 C CA . GLY C 1 35 ? 19.996 30.352 24.277 1.00 47.69 35 GLY C CA 1
ATOM 1849 C C . GLY C 1 35 ? 18.654 30.870 24.771 1.00 46.75 35 GLY C C 1
ATOM 1850 O O . GLY C 1 35 ? 17.698 30.105 24.930 1.00 46.17 35 GLY C O 1
ATOM 1851 N N . LYS C 1 36 ? 18.567 32.173 24.999 1.00 46.81 36 LYS C N 1
ATOM 1852 C CA . LYS C 1 36 ? 17.327 32.767 25.483 1.00 46.25 36 LYS C CA 1
ATOM 1853 C C . LYS C 1 36 ? 16.314 33.002 24.379 1.00 41.93 36 LYS C C 1
ATOM 1854 O O . LYS C 1 36 ? 15.216 33.484 24.650 1.00 41.24 36 LYS C O 1
ATOM 1860 N N . VAL C 1 37 ? 16.684 32.673 23.139 1.00 39.33 37 VAL C N 1
ATOM 1861 C CA . VAL C 1 37 ? 15.759 32.786 22.017 1.00 35.53 37 VAL C CA 1
ATOM 1862 C C . VAL C 1 37 ? 15.658 31.463 21.284 1.00 34.07 37 VAL C C 1
ATOM 1863 O O . VAL C 1 37 ? 16.679 30.930 20.839 1.00 34.50 37 VAL C O 1
ATOM 1867 N N . HIS C 1 38 ? 14.447 30.936 21.107 1.00 32.52 38 HIS C N 1
ATOM 1868 C CA . HIS C 1 38 ? 14.334 29.727 20.301 1.00 31.25 38 HIS C CA 1
ATOM 1869 C C . HIS C 1 38 ? 13.757 30.014 18.919 1.00 27.83 38 HIS C C 1
ATOM 1870 O O . HIS C 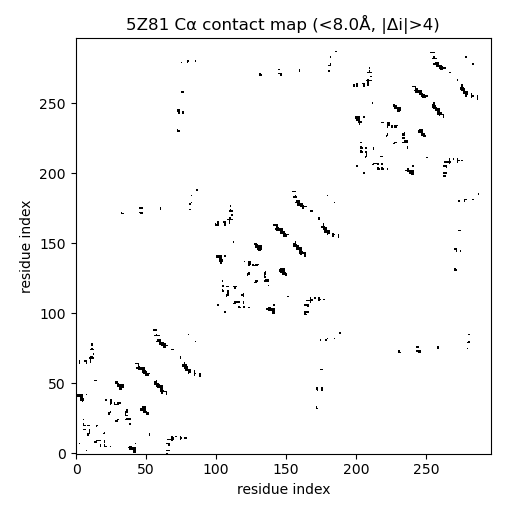1 38 ? 12.916 30.896 18.744 1.00 26.55 38 HIS C O 1
ATOM 1877 N N . TYR C 1 39 ? 14.191 29.223 17.948 1.00 29.59 39 TYR C N 1
ATOM 1878 C CA . TYR C 1 39 ? 13.671 29.306 16.595 1.00 27.79 39 TYR C CA 1
ATOM 1879 C C . TYR C 1 39 ? 13.120 27.932 16.224 1.00 24.64 39 TYR C C 1
ATOM 1880 O O . TYR C 1 39 ? 13.875 26.963 16.133 1.00 25.24 39 TYR C O 1
ATOM 1889 N N . ASN C 1 40 ? 11.808 27.869 15.998 1.00 24.74 40 ASN C N 1
ATOM 1890 C CA . ASN C 1 40 ? 11.089 26.590 15.890 1.00 24.00 40 ASN C CA 1
ATOM 1891 C C . ASN C 1 40 ? 11.417 25.569 17.019 1.00 26.42 40 ASN C C 1
ATOM 1892 O O . ASN C 1 40 ? 11.656 24.380 16.753 1.00 27.51 40 ASN C O 1
ATOM 1897 N N . GLY C 1 41 ? 11.475 26.053 18.262 1.00 27.58 41 GLY C N 1
ATOM 1898 C CA . GLY C 1 41 ? 11.689 25.201 19.422 1.00 30.79 41 GLY C CA 1
ATOM 1899 C C . GLY C 1 41 ? 13.092 24.686 19.664 1.00 33.07 41 GLY C C 1
ATOM 1900 O O . GLY C 1 41 ? 13.299 23.797 20.482 1.00 36.06 41 GLY C O 1
ATOM 1901 N N . GLN C 1 42 ? 14.061 25.315 19.013 1.00 32.01 42 GLN C N 1
ATOM 1902 C CA . GLN C 1 42 ? 15.459 24.915 19.054 1.00 34.00 42 GLN C CA 1
ATOM 1903 C C . GLN C 1 42 ? 16.327 26.152 19.246 1.00 34.03 42 GLN C C 1
ATOM 1904 O O . GLN C 1 42 ? 15.889 27.267 18.963 1.00 32.16 42 GLN C O 1
ATOM 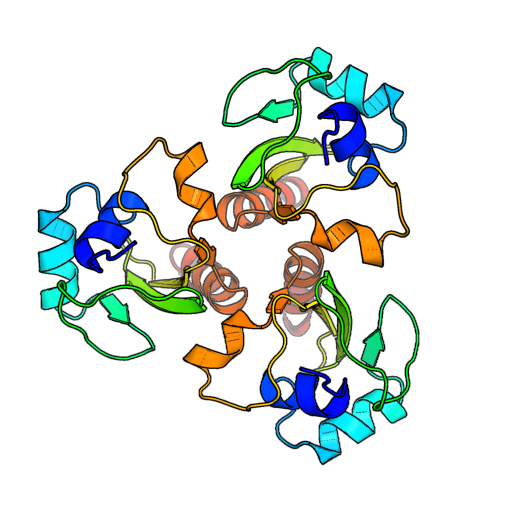1910 N N . ARG C 1 43 ? 17.534 25.959 19.768 1.00 36.78 43 ARG C N 1
ATOM 1911 C CA . ARG C 1 43 ? 18.545 27.014 19.807 1.00 37.19 43 ARG C CA 1
ATOM 1912 C C . ARG C 1 43 ? 19.069 27.287 18.398 1.00 34.83 43 ARG C C 1
ATOM 1913 O O . ARG C 1 43 ? 19.161 26.364 17.573 1.00 34.24 43 ARG C O 1
ATOM 1921 N N . ALA C 1 44 ? 19.455 28.531 18.120 1.00 33.90 44 ALA C N 1
ATOM 1922 C CA . ALA C 1 44 ? 19.838 28.905 16.759 1.00 32.60 44 ALA C CA 1
ATOM 1923 C C . ALA C 1 44 ? 20.994 29.879 16.760 1.00 33.20 44 ALA C C 1
ATOM 1924 O O . ALA C 1 44 ? 21.375 30.385 17.797 1.00 35.11 44 ALA C O 1
ATOM 1926 N N . LYS C 1 45 ? 21.591 30.065 15.588 1.00 33.43 45 LYS C N 1
ATOM 1927 C CA . LYS C 1 45 ? 22.577 31.110 15.372 1.00 34.98 45 LYS C CA 1
ATOM 1928 C C . LYS C 1 45 ? 21.865 32.429 15.141 1.00 32.20 45 LYS C C 1
ATOM 1929 O O . LYS C 1 45 ? 20.763 32.443 14.615 1.00 30.24 45 LYS C O 1
ATOM 1935 N N . PRO C 1 46 ? 22.482 33.546 15.555 1.00 32.71 46 PRO C N 1
ATOM 1936 C CA . PRO C 1 46 ? 21.870 34.839 15.254 1.00 31.44 46 PRO C CA 1
ATOM 1937 C C . PRO C 1 46 ? 21.985 35.236 13.787 1.00 29.63 46 PRO C C 1
ATOM 1938 O O . PRO C 1 46 ? 21.461 36.269 13.404 1.00 28.84 46 PRO C O 1
ATOM 1942 N N . SER C 1 47 ? 22.632 34.418 12.970 1.00 30.73 47 SER C N 1
ATOM 1943 C CA . SER C 1 47 ? 22.769 34.717 11.552 1.00 29.37 47 SER C CA 1
ATOM 1944 C C . SER C 1 47 ? 21.794 33.958 10.680 1.00 27.68 47 SER C C 1
ATOM 1945 O O . SER C 1 47 ? 21.783 34.114 9.459 1.00 27.67 47 SER C O 1
ATOM 1948 N N . LYS C 1 48 ? 21.00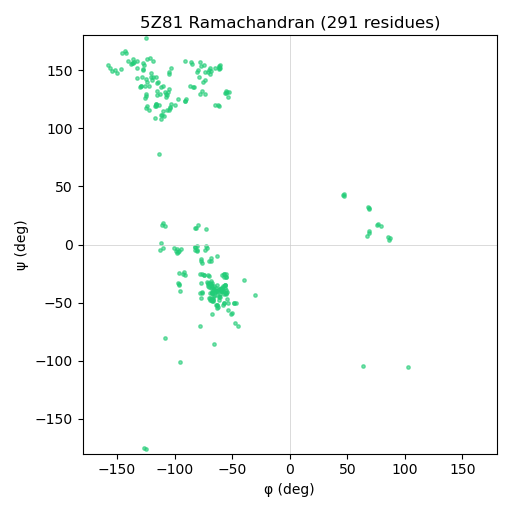6 33.100 11.305 1.00 27.82 48 LYS C N 1
ATOM 1949 C CA . LYS C 1 48 ? 19.951 32.384 10.604 1.00 28.30 48 LYS C CA 1
ATOM 1950 C C . LYS C 1 48 ? 18.979 33.328 9.880 1.00 26.36 48 LYS C C 1
ATOM 1951 O O . LYS C 1 48 ? 18.564 34.327 10.443 1.00 26.16 48 LYS C O 1
ATOM 1957 N N . SER C 1 49 ? 18.676 33.039 8.614 1.00 26.17 49 SER C N 1
ATOM 1958 C CA . SER C 1 49 ? 17.713 33.835 7.849 1.00 24.76 49 SER C CA 1
ATOM 1959 C C . SER C 1 49 ? 16.294 33.458 8.263 1.00 25.75 49 SER C C 1
ATOM 1960 O O . SER C 1 49 ? 15.939 32.277 8.222 1.00 24.64 49 SER C O 1
ATOM 1963 N N . VAL C 1 50 ? 15.470 34.460 8.585 1.00 22.65 50 VAL C N 1
ATOM 1964 C CA . VAL C 1 50 ? 14.117 34.221 9.102 1.00 23.22 50 VAL C CA 1
ATOM 1965 C C . VAL C 1 50 ? 13.163 33.734 8.008 1.00 19.04 50 VAL C C 1
ATOM 1966 O O . VAL C 1 50 ? 13.368 34.046 6.841 1.00 17.43 50 VAL C O 1
ATOM 1970 N N . GLU C 1 51 ? 12.183 32.903 8.386 1.00 18.71 51 GLU C N 1
ATOM 1971 C CA . GLU C 1 51 ? 11.092 32.518 7.500 1.00 18.12 51 GLU C CA 1
ATOM 1972 C C . GLU C 1 51 ? 9.707 33.003 7.999 1.00 17.40 51 GLU C C 1
ATOM 1973 O O . GLU C 1 51 ? 9.449 33.055 9.190 1.00 17.21 51 GLU C O 1
ATOM 1979 N N . ILE C 1 52 ? 8.851 33.382 7.055 1.00 19.67 52 ILE C N 1
ATOM 1980 C CA . ILE C 1 52 ? 7.402 33.533 7.269 1.00 16.12 52 ILE C CA 1
ATOM 1981 C C . ILE C 1 52 ? 6.734 32.286 7.856 1.00 15.77 52 ILE C C 1
ATOM 1982 O O . ILE C 1 52 ? 6.860 31.194 7.302 1.00 17.01 52 ILE C O 1
ATOM 1987 N N . GLY C 1 53 ? 5.997 32.445 8.949 1.00 14.80 53 GLY C N 1
ATOM 1988 C CA . GLY C 1 53 ? 5.333 31.317 9.583 1.00 15.52 53 GLY C CA 1
ATOM 1989 C C . GLY C 1 53 ? 6.231 30.564 10.559 1.00 16.06 53 GLY C C 1
ATOM 1990 O O . GLY C 1 53 ? 5.845 29.516 11.067 1.00 16.87 53 GLY C O 1
ATOM 1991 N N . ALA C 1 54 ? 7.429 31.075 10.828 1.00 14.60 54 ALA C N 1
ATOM 1992 C CA . ALA C 1 54 ? 8.292 30.444 11.824 1.00 15.83 54 ALA C CA 1
ATOM 1993 C C . ALA C 1 54 ? 7.831 30.804 13.241 1.00 17.20 54 ALA C C 1
ATOM 1994 O O . ALA C 1 54 ? 7.151 31.810 13.447 1.00 16.57 54 ALA C O 1
ATOM 1996 N N . GLN C 1 55 ? 8.191 29.961 14.205 1.00 16.96 55 GLN C N 1
ATOM 1997 C CA . GLN C 1 55 ? 7.863 30.179 15.616 1.00 18.46 55 GLN C CA 1
ATOM 1998 C C . GLN C 1 55 ? 9.069 30.675 16.427 1.00 19.96 55 GLN C C 1
ATOM 1999 O O . GLN C 1 55 ? 10.084 29.976 16.547 1.00 22.47 55 GLN C O 1
ATOM 2005 N N . ILE C 1 56 ? 8.968 31.875 16.982 1.00 20.38 56 ILE C N 1
ATOM 2006 C CA . ILE C 1 56 ? 9.990 32.375 17.904 1.00 22.33 56 ILE C CA 1
ATOM 2007 C C . ILE C 1 56 ? 9.508 32.348 19.369 1.00 24.56 56 ILE C C 1
ATOM 2008 O O . ILE C 1 56 ? 8.408 32.816 19.697 1.00 24.45 56 ILE C O 1
ATOM 2013 N N . THR C 1 57 ? 10.350 31.801 20.245 1.00 26.87 57 THR C N 1
ATOM 2014 C CA . THR C 1 57 ? 10.117 31.833 21.693 1.00 29.64 57 THR C CA 1
ATOM 2015 C C . THR C 1 57 ? 11.233 32.640 22.350 1.00 31.78 57 THR C C 1
ATOM 2016 O O . THR C 1 57 ? 12.408 32.343 22.171 1.00 32.45 57 THR C O 1
ATOM 2020 N N . LEU C 1 58 ? 10.860 33.713 23.042 1.00 32.95 58 LEU C N 1
ATOM 2021 C CA . LEU C 1 58 ? 11.832 34.615 23.656 1.00 35.26 58 LEU C CA 1
ATOM 2022 C C . LEU C 1 58 ? 11.406 35.118 25.025 1.00 38.33 58 LEU C C 1
ATOM 2023 O O . LEU C 1 58 ? 10.226 35.094 25.368 1.00 38.21 58 LEU C O 1
ATOM 2028 N N . ARG C 1 59 ? 12.381 35.553 25.815 1.00 41.38 59 ARG C N 1
ATOM 2029 C CA . ARG C 1 59 ? 12.091 36.200 27.088 1.00 44.75 59 ARG C CA 1
ATOM 2030 C C . ARG C 1 59 ? 12.168 37.726 26.978 1.00 45.11 59 ARG C C 1
ATOM 2031 O O . ARG C 1 59 ? 13.191 38.277 26.594 1.00 45.38 59 ARG C O 1
ATOM 2039 N N . GLN C 1 60 ? 11.071 38.407 27.272 1.00 45.28 60 GLN C N 1
ATOM 2040 C CA . GLN C 1 60 ? 11.119 39.854 27.355 1.00 47.06 60 GLN C CA 1
ATOM 2041 C C . GLN C 1 60 ? 10.870 40.250 28.811 1.00 51.31 60 GLN C C 1
ATOM 2042 O O . GLN C 1 60 ? 9.756 40.622 29.189 1.00 51.89 60 GLN C O 1
ATOM 2048 N N . GLY C 1 61 ? 11.922 40.104 29.621 1.00 54.19 61 GLY C N 1
ATOM 2049 C CA . GLY C 1 61 ? 11.903 40.459 31.027 1.00 58.95 61 GLY C CA 1
ATOM 2050 C C . GLY C 1 61 ? 11.773 39.277 31.972 1.00 61.11 61 GLY C C 1
ATOM 2051 O O . GLY C 1 61 ? 12.734 38.534 32.187 1.00 62.45 61 GLY C O 1
ATOM 2052 N N . HIS C 1 62 ? 10.583 39.105 32.544 1.00 61.76 62 HIS C N 1
ATOM 2053 C CA . HIS C 1 62 ? 10.307 37.948 33.385 1.00 63.82 62 HIS C CA 1
ATOM 2054 C C . HIS C 1 62 ? 9.273 37.057 32.706 1.00 60.11 62 HIS C C 1
ATOM 2055 O O . HIS C 1 62 ? 8.912 35.992 33.215 1.00 61.29 62 HIS C O 1
ATOM 2062 N N . ASP C 1 63 ? 8.765 37.543 31.573 1.00 48.26 63 ASP C N 1
ATOM 2063 C CA . ASP C 1 63 ? 7.880 36.777 30.690 1.00 44.41 63 ASP C CA 1
ATOM 2064 C C . ASP C 1 63 ? 8.544 35.975 29.578 1.00 43.02 63 ASP C C 1
ATOM 2065 O O . ASP C 1 63 ? 9.643 36.284 29.120 1.00 44.44 63 ASP C O 1
ATOM 2070 N N . GLU C 1 64 ? 7.802 34.970 29.130 1.00 37.00 64 GLU C N 1
ATOM 2071 C CA . GLU C 1 64 ? 8.053 34.231 27.900 1.00 33.89 64 GLU C CA 1
ATOM 2072 C C . GLU C 1 64 ? 6.972 34.566 26.890 1.00 32.38 64 GLU C C 1
ATOM 2073 O O . GLU C 1 64 ? 5.794 34.613 27.218 1.00 32.46 64 GLU C O 1
ATOM 2079 N N . LYS C 1 65 ? 7.389 34.795 25.655 1.00 27.84 65 LYS C N 1
ATOM 2080 C CA . LYS C 1 65 ? 6.466 35.053 24.555 1.00 28.15 65 LYS C CA 1
ATOM 2081 C C . LYS C 1 65 ? 6.732 34.098 23.407 1.00 26.16 65 LYS C C 1
ATOM 2082 O O . LYS C 1 65 ? 7.890 33.857 23.072 1.00 25.68 65 LYS C O 1
ATOM 2088 N N . THR C 1 66 ? 5.665 33.546 22.821 1.00 22.20 66 THR C N 1
ATOM 2089 C CA . THR C 1 66 ? 5.787 32.755 21.601 1.00 20.31 66 THR C CA 1
ATOM 2090 C C . THR C 1 66 ? 5.033 33.469 20.501 1.00 19.66 66 THR C C 1
ATOM 2091 O O . THR C 1 66 ? 3.843 33.687 20.631 1.00 19.78 66 THR C O 1
ATOM 2095 N N . ILE C 1 67 ? 5.715 33.855 19.431 1.00 16.56 67 ILE C N 1
ATOM 2096 C CA . ILE C 1 67 ? 5.045 34.576 18.365 1.00 17.48 67 ILE C CA 1
ATOM 2097 C C . ILE C 1 67 ? 5.290 33.929 17.014 1.00 15.64 67 ILE C C 1
ATOM 2098 O O . ILE C 1 67 ? 6.271 33.190 16.827 1.00 15.84 67 ILE C O 1
ATOM 2103 N N . ILE C 1 68 ? 4.377 34.168 16.078 1.00 16.06 68 ILE C N 1
ATOM 2104 C CA . ILE C 1 68 ? 4.584 33.697 14.712 1.00 15.67 68 ILE C CA 1
ATOM 2105 C C . ILE C 1 68 ? 4.919 34.848 13.761 1.00 16.06 68 ILE C C 1
ATOM 2106 O O . ILE C 1 68 ? 4.189 35.836 13.681 1.00 14.93 68 ILE C O 1
ATOM 2111 N N . ILE C 1 69 ? 6.031 34.691 13.038 1.00 15.37 69 ILE C N 1
ATOM 2112 C CA . ILE C 1 69 ? 6.440 35.668 12.054 1.00 15.71 69 ILE C CA 1
ATOM 2113 C C . ILE C 1 69 ? 5.419 35.811 10.943 1.00 16.69 69 ILE C C 1
ATOM 2114 O O . ILE C 1 69 ? 5.082 34.853 10.239 1.00 16.08 69 ILE C O 1
ATOM 2119 N N . GLU C 1 70 ? 4.913 37.026 10.817 1.00 17.31 70 GLU C N 1
ATOM 2120 C CA . GLU C 1 70 ? 3.891 37.326 9.831 1.00 17.91 70 GLU C CA 1
ATOM 2121 C C . GLU C 1 70 ? 4.542 37.913 8.585 1.00 18.06 70 GLU C C 1
ATOM 2122 O O . GLU C 1 70 ? 4.056 37.734 7.475 1.00 19.74 70 GLU C O 1
ATOM 2128 N N . LYS C 1 71 ? 5.620 38.655 8.805 1.00 16.73 71 LYS C N 1
ATOM 2129 C CA . LYS C 1 71 ? 6.201 39.482 7.784 1.00 18.10 71 LYS C CA 1
ATOM 2130 C C . LYS C 1 71 ? 7.704 39.601 8.017 1.00 18.13 71 LYS C C 1
ATOM 2131 O O . LYS C 1 71 ? 8.163 39.508 9.151 1.00 17.21 71 LYS C O 1
ATOM 2137 N N . ILE C 1 72 ? 8.458 39.724 6.931 1.00 19.47 72 ILE C N 1
ATOM 2138 C CA . ILE C 1 72 ? 9.908 39.821 6.941 1.00 20.00 72 ILE C CA 1
ATOM 2139 C C . ILE C 1 72 ? 10.322 41.207 6.520 1.00 21.40 72 ILE C C 1
ATOM 2140 O O . ILE C 1 72 ? 10.042 41.621 5.413 1.00 22.84 72 ILE C O 1
ATOM 2145 N N . SER C 1 73 ? 10.868 41.961 7.461 1.00 21.51 73 SER C N 1
ATOM 2146 C CA . SER C 1 73 ? 11.453 43.277 7.204 1.00 22.95 73 SER C CA 1
ATOM 2147 C C . SER C 1 73 ? 12.827 43.428 7.857 1.00 24.01 73 SER C C 1
ATOM 2148 O O . SER C 1 73 ? 13.112 42.834 8.908 1.00 22.18 73 SER C O 1
ATOM 2151 N N . ASP C 1 74 ? 13.664 44.260 7.256 1.00 24.67 74 ASP C N 1
ATOM 2152 C CA . ASP C 1 74 ? 14.943 44.543 7.857 1.00 25.37 74 ASP C CA 1
ATOM 2153 C C . ASP C 1 74 ? 15.013 45.959 8.361 1.00 26.13 74 ASP C C 1
ATOM 2154 O O . ASP C 1 74 ? 16.086 46.486 8.663 1.00 27.34 74 ASP C O 1
ATOM 2159 N N . GLN C 1 75 ? 13.850 46.569 8.493 1.00 26.44 75 GLN C N 1
ATOM 2160 C CA . GLN C 1 75 ? 13.812 47.958 8.884 1.00 27.38 75 GLN C CA 1
ATOM 2161 C C . GLN C 1 75 ? 13.201 48.051 10.245 1.00 26.12 75 GLN C C 1
ATOM 2162 O O . GLN C 1 75 ? 12.131 47.528 10.456 1.00 24.79 75 GLN C O 1
ATOM 2168 N N . ARG C 1 76 ? 13.854 48.745 11.159 1.00 28.55 76 ARG C N 1
ATOM 2169 C CA . ARG C 1 76 ? 13.235 49.005 12.443 1.00 27.93 76 ARG C CA 1
ATOM 2170 C C . ARG C 1 76 ? 12.480 50.312 12.327 1.00 29.04 76 ARG C C 1
ATOM 2171 O O . ARG C 1 76 ? 13.025 51.316 11.877 1.00 30.88 76 ARG C O 1
ATOM 2179 N N . ARG C 1 77 ? 11.195 50.260 12.657 1.00 27.17 77 ARG C N 1
ATOM 2180 C CA . ARG C 1 77 ? 10.318 51.389 12.426 1.00 28.11 77 ARG C CA 1
ATOM 2181 C C . ARG C 1 77 ? 9.628 51.740 13.716 1.00 27.98 77 ARG C C 1
ATOM 2182 O O . ARG C 1 77 ? 9.933 51.147 14.733 1.00 27.30 77 ARG C O 1
ATOM 2190 N N . GLY C 1 78 ? 8.707 52.693 13.676 1.00 27.06 78 GLY C N 1
ATOM 2191 C CA . GLY C 1 78 ? 7.963 53.049 14.862 1.00 27.26 78 GLY C CA 1
ATOM 2192 C C . GLY C 1 78 ? 7.137 51.895 15.405 1.00 25.68 78 GLY C C 1
ATOM 2193 O O . GLY C 1 78 ? 6.727 50.971 14.666 1.00 24.51 78 GLY C O 1
ATOM 2194 N N . ALA C 1 79 ? 6.899 51.945 16.714 1.00 25.90 79 ALA C N 1
ATOM 2195 C CA . ALA C 1 79 ? 6.102 50.939 17.398 1.00 24.79 79 ALA C CA 1
ATOM 2196 C C . ALA C 1 79 ? 4.792 50.590 16.681 1.00 24.23 79 ALA C C 1
ATOM 2197 O O . ALA C 1 79 ? 4.547 49.409 16.466 1.00 22.84 79 ALA C O 1
ATOM 2199 N N . PRO C 1 80 ? 3.958 51.591 16.282 1.00 25.49 80 PRO C N 1
ATOM 2200 C CA . PRO C 1 80 ? 2.741 51.144 15.590 1.00 25.16 80 PRO C CA 1
ATOM 2201 C C . PRO C 1 80 ? 3.010 50.283 14.338 1.00 24.09 80 PRO C C 1
ATOM 2202 O O . PRO C 1 80 ? 2.229 49.356 14.066 1.00 23.30 80 PRO C O 1
ATOM 2206 N N . GLU C 1 81 ? 4.147 50.483 13.692 1.00 24.16 81 GLU C N 1
ATOM 2207 C CA . GLU C 1 81 ? 4.421 49.837 12.417 1.00 23.71 81 GLU C CA 1
ATOM 2208 C C . GLU C 1 81 ? 5.202 48.527 12.538 1.00 22.15 81 GLU C C 1
ATOM 2209 O O . GLU C 1 81 ? 5.440 47.866 11.537 1.00 21.85 81 GLU C O 1
ATOM 2215 N N . ALA C 1 82 ? 5.621 48.150 13.739 1.00 21.43 82 ALA C N 1
ATOM 2216 C CA . ALA C 1 82 ? 6.393 46.920 13.890 1.00 20.19 82 ALA C CA 1
ATOM 2217 C C . ALA C 1 82 ? 5.502 45.718 14.188 1.00 19.00 82 ALA C C 1
ATOM 2218 O O . ALA C 1 82 ? 5.894 44.571 13.969 1.00 18.03 82 ALA C O 1
ATOM 2220 N N . GLN C 1 83 ? 4.320 45.993 14.731 1.00 19.81 83 GLN C N 1
ATOM 2221 C CA . GLN C 1 83 ? 3.377 44.964 15.146 1.00 19.02 83 GLN C CA 1
ATOM 2222 C C . GLN C 1 83 ? 2.910 43.996 14.039 1.00 18.41 83 GLN C C 1
ATOM 2223 O O . GLN C 1 83 ? 2.464 42.883 14.328 1.00 17.60 83 GLN C O 1
ATOM 2229 N N . GLN C 1 84 ? 2.950 44.461 12.799 1.00 18.57 84 GLN C N 1
ATOM 2230 C CA . GLN C 1 84 ? 2.489 43.697 11.658 1.00 18.53 84 GLN C CA 1
ATOM 2231 C C . GLN C 1 84 ? 3.381 42.525 11.308 1.00 17.58 84 GLN C C 1
ATOM 2232 O O . GLN C 1 84 ? 2.975 41.654 10.567 1.00 17.50 84 GLN C O 1
ATOM 2238 N N . LEU C 1 85 ? 4.582 42.494 11.863 1.00 17.85 85 LEU C N 1
ATOM 2239 C CA . LEU C 1 85 ? 5.506 41.429 11.561 1.00 17.47 85 LEU C CA 1
ATOM 2240 C C . LEU C 1 85 ? 5.174 40.116 12.267 1.00 16.43 85 LEU C C 1
ATOM 2241 O O . LEU C 1 85 ? 5.659 39.082 11.866 1.00 16.82 85 LEU C O 1
ATOM 2246 N N . TYR C 1 86 ? 4.324 40.150 13.296 1.00 18.34 86 TYR C N 1
ATOM 2247 C CA . TYR C 1 86 ? 4.134 38.988 14.171 1.00 18.05 86 TYR C CA 1
ATOM 2248 C C . TYR C 1 86 ? 2.775 39.010 14.859 1.00 17.29 86 TYR C C 1
ATOM 2249 O O . TYR C 1 86 ? 2.167 40.073 15.005 1.00 17.62 86 TYR C O 1
ATOM 2258 N N . ARG C 1 87 ? 2.263 37.823 15.177 1.00 15.27 87 ARG C N 1
ATOM 2259 C CA . ARG C 1 87 ? 1.166 37.708 16.136 1.00 15.43 87 ARG C CA 1
ATOM 2260 C C . ARG C 1 87 ? 1.593 36.743 17.253 1.00 15.65 87 ARG C C 1
ATOM 2261 O O . ARG C 1 87 ? 2.330 35.789 17.029 1.00 15.53 87 ARG C O 1
ATOM 2269 N N . GLU C 1 88 ? 1.188 37.059 18.470 1.00 17.11 88 GLU C N 1
ATOM 2270 C CA . GLU C 1 88 ? 1.402 36.161 19.592 1.00 17.65 88 GLU C CA 1
ATOM 2271 C C . GLU C 1 88 ? 0.267 35.139 19.581 1.00 17.91 88 GLU C C 1
ATOM 2272 O O . GLU C 1 88 ? -0.875 35.479 19.310 1.00 18.45 88 GLU C O 1
ATOM 2278 N N . THR C 1 89 ? 0.612 33.876 19.783 1.00 18.13 89 THR C N 1
ATOM 2279 C CA . THR C 1 89 ? -0.354 32.769 19.904 1.00 17.21 89 THR C CA 1
ATOM 2280 C C . THR C 1 89 ? -1.339 32.889 21.060 1.00 18.46 89 THR C C 1
ATOM 2281 O O . THR C 1 89 ? -1.062 33.557 22.054 1.00 19.65 89 THR C O 1
ATOM 2285 N N . ALA C 1 90 ? -2.498 32.257 20.925 1.00 19.98 90 ALA C N 1
ATOM 2286 C CA . ALA C 1 90 ? -3.446 32.215 22.022 1.00 20.85 90 ALA C CA 1
ATOM 2287 C C . ALA C 1 90 ? -2.841 31.536 23.264 1.00 22.24 90 ALA C C 1
ATOM 2288 O O . ALA C 1 90 ? -3.041 31.958 24.396 1.00 23.25 90 ALA C O 1
ATOM 2290 N N . LYS C 1 91 ? -2.097 30.473 23.019 1.00 22.83 91 LYS C N 1
ATOM 2291 C CA . LYS C 1 91 ? -1.328 29.787 24.038 1.00 24.77 91 LYS C CA 1
ATOM 2292 C C . LYS C 1 91 ? -0.401 30.715 24.818 1.00 24.76 91 LYS C C 1
ATOM 2293 O O . LYS C 1 91 ? -0.470 30.767 26.035 1.00 26.42 91 LYS C O 1
ATOM 2299 N N . SER C 1 92 ? 0.474 31.425 24.121 1.00 23.36 92 SER C N 1
ATOM 2300 C CA . SER C 1 92 ? 1.408 32.350 24.763 1.00 23.47 92 SER C CA 1
ATOM 2301 C C . SER C 1 92 ? 0.709 33.421 25.619 1.00 23.39 92 SER C C 1
ATOM 2302 O O . SER C 1 92 ? 1.166 33.738 26.720 1.00 24.64 92 SER C O 1
ATOM 2305 N N . ILE C 1 93 ? -0.389 33.968 25.096 1.00 23.16 93 ILE C N 1
ATOM 2306 C CA . ILE C 1 93 ? -1.146 35.000 25.782 1.00 23.56 93 ILE C CA 1
ATOM 2307 C C . ILE C 1 93 ? -1.756 34.528 27.085 1.00 25.70 93 ILE C C 1
ATOM 2308 O O . ILE C 1 93 ? -1.543 35.127 28.137 1.00 27.00 93 ILE C O 1
ATOM 2313 N N . THR C 1 94 ? -2.523 33.453 27.007 1.00 26.42 94 THR C N 1
ATOM 2314 C CA . THR C 1 94 ? -3.185 32.947 28.187 1.00 29.78 94 THR C CA 1
ATOM 2315 C C . THR C 1 94 ? -2.155 32.577 29.230 1.00 33.43 94 THR C C 1
ATOM 2316 O O . THR C 1 94 ? -2.347 32.874 30.403 1.00 35.08 94 THR C O 1
ATOM 2320 N N . LYS C 1 95 ? -1.034 32.023 28.774 1.00 30.00 95 LYS C N 1
ATOM 2321 C CA . LYS C 1 95 ? 0.041 31.584 29.657 1.00 33.00 95 LYS C CA 1
ATOM 2322 C C . LYS C 1 95 ? 0.794 32.784 30.288 1.00 34.30 95 LYS C C 1
ATOM 2323 O O . LYS C 1 95 ? 1.187 32.730 31.469 1.00 36.90 95 LYS C O 1
ATOM 2329 N N . ARG C 1 96 ? 0.953 33.877 29.536 1.00 35.41 96 ARG C N 1
ATOM 2330 C CA . ARG C 1 96 ? 1.616 35.074 30.072 1.00 33.60 96 ARG C CA 1
ATOM 2331 C C . ARG C 1 96 ? 0.727 35.664 31.137 1.00 34.79 96 ARG C C 1
ATOM 2332 O O . ARG C 1 96 ? 1.174 36.059 32.210 1.00 36.74 96 ARG C O 1
ATOM 2340 N N . GLU C 1 97 ? -0.562 35.683 30.852 1.00 35.88 97 GLU C N 1
ATOM 2341 C CA . GLU C 1 97 ? -1.480 36.267 31.796 1.00 37.14 97 GLU C CA 1
ATOM 2342 C C . GLU C 1 97 ? -1.669 35.337 32.990 1.00 41.46 97 GLU C C 1
ATOM 2343 O O . GLU C 1 97 ? -1.928 35.809 34.083 1.00 43.95 97 GLU C O 1
ATOM 2349 N N . ARG C 1 98 ? -1.477 34.035 32.799 1.00 37.45 98 ARG C N 1
ATOM 2350 C CA . ARG C 1 98 ? -1.632 33.073 33.889 1.00 41.96 98 ARG C CA 1
ATOM 2351 C C . ARG C 1 98 ? -0.572 33.269 34.951 1.00 44.63 98 ARG C C 1
ATOM 2352 O O . ARG C 1 98 ? -0.868 33.355 36.140 1.00 47.96 98 ARG C O 1
ATOM 2360 N N . ASN C 1 99 ? 0.670 33.378 34.509 1.00 47.97 99 ASN C N 1
ATOM 2361 C CA . ASN C 1 99 ? 1.778 33.591 35.424 1.00 50.39 99 ASN C CA 1
ATOM 2362 C C . ASN C 1 99 ? 1.868 35.010 35.990 1.00 49.05 99 ASN C C 1
ATOM 2363 O O . ASN C 1 99 ? 2.417 35.219 37.066 1.00 51.76 99 ASN C O 1
ATOM 2368 N N . ALA C 1 100 ? 1.352 35.984 35.255 1.00 55.28 100 ALA C N 1
ATOM 2369 C CA . ALA C 1 100 ? 1.421 37.376 35.694 1.00 54.09 100 ALA C CA 1
ATOM 2370 C C . ALA C 1 100 ? 0.578 37.679 36.934 1.00 57.22 100 ALA C C 1
ATOM 2371 O O . ALA C 1 100 ? 1.105 38.094 37.965 1.00 59.95 100 ALA C O 1
ATOM 2373 N N . MET C 1 101 ? -0.727 37.455 36.850 1.00 85.51 101 MET C N 1
ATOM 2374 C CA . MET C 1 101 ? -1.595 37.721 37.983 1.00 82.70 101 MET C CA 1
ATOM 2375 C C . MET C 1 101 ? -1.388 36.686 39.070 1.00 79.84 101 MET C C 1
ATOM 2376 O O . MET C 1 101 ? -2.186 36.551 39.997 1.00 78.16 101 MET C O 1
ATOM 2381 N N . MET C 1 102 ? -0.308 35.943 38.918 1.00 79.79 102 MET C N 1
ATOM 2382 C CA . MET C 1 102 ? 0.080 34.904 39.834 1.00 77.86 102 MET C CA 1
ATOM 2383 C C . MET C 1 102 ? 1.096 35.425 40.817 1.00 74.01 102 MET C C 1
ATOM 2384 O O . MET C 1 102 ? 1.224 34.925 41.937 1.00 71.84 102 MET C O 1
ATOM 2389 N N . ARG C 1 103 ? 1.798 36.463 40.385 1.00 73.66 103 ARG C N 1
ATOM 2390 C CA . ARG C 1 103 ? 3.009 36.893 41.041 1.00 71.24 103 ARG C CA 1
ATOM 2391 C C . ARG C 1 103 ? 2.747 37.656 42.334 1.00 68.31 103 ARG C C 1
ATOM 2392 O O . ARG C 1 103 ? 3.451 37.440 43.315 1.00 66.71 103 ARG C O 1
ATOM 2400 N N . GLN C 1 104 ? 1.746 38.529 42.379 1.00 68.21 104 GLN C N 1
ATOM 2401 C CA . GLN C 1 104 ? 1.558 39.281 43.626 1.00 66.09 104 GLN C CA 1
ATOM 2402 C C . GLN C 1 104 ? 0.526 38.771 44.652 1.00 65.23 104 GLN C C 1
ATOM 2403 O O . GLN C 1 104 ? 0.769 38.894 45.848 1.00 65.93 104 GLN C O 1
ATOM 2409 N N . LEU C 1 105 ? -0.585 38.173 44.218 1.00 66.57 105 LEU C N 1
ATOM 2410 C CA . LEU C 1 105 ? -1.491 37.462 45.146 1.00 65.88 105 LEU C CA 1
ATOM 2411 C C . LEU C 1 105 ? -0.720 36.388 45.923 1.00 64.70 105 LEU C C 1
ATOM 2412 O O . LEU C 1 105 ? -1.119 35.994 47.020 1.00 63.67 105 LEU C O 1
ATOM 2417 N N . ASN C 1 106 ? 0.330 35.899 45.266 1.00 65.44 106 ASN C N 1
ATOM 2418 C CA . ASN C 1 106 ? 1.319 34.940 45.745 1.00 65.21 106 ASN C CA 1
ATOM 2419 C C . ASN C 1 106 ? 1.149 34.403 47.165 1.00 64.52 106 ASN C C 1
ATOM 2420 O O . ASN C 1 106 ? 1.654 33.317 47.497 1.00 66.32 106 ASN C O 1
#

Nearest PDB structures (foldseek):
  5z81-assembly1_C  TM=1.004E+00  e=3.055E-18  Vibrio cholerae O395
  1dm9-assembly1_A  TM=9.831E-01  e=3.597E-14  Escherichia coli
  8ap4-assembly1_A  TM=8.982E-01  e=1.568E-12  Escherichia coli K-12
  7asa-assembly1_1  TM=9.303E-01  e=4.289E-07  Bacillus subtilis subsp. subtilis str. 168
  7ope-assembly1_1  TM=9.190E-01  e=8.569E-07  Bacillus subtilis subsp. subtilis str. 168

CATH classification: 3.10.290.10

Secondary structure (DSSP, 8-state):
---BHHHHHHHTTSSSSHHHHHHHHHTT-EEETTEE--TTPBP-TT-EEEEESSS-EEEEEE---------HHHHGGGEEE-HHHHHHHHHHHHTTT--/---BHHHHHHHTTSSSSHHHHHHHHHTT-EEETTB---TTPBP-TT-EEEEEETTEEEEEEE---------HHHHGGGEEE-HHHHHHHHHHHHHHHH-/---BHHHHHHHTTSSSSHHHHHHHHHTT-EEETTEE--TTPBP-TT-EEEEEETTEEEEEEE---------HHHHGGGEEE-HHHHHHHHHHHTTTTT-

Radius of gyration: 19.96 Å; Cα contacts (8 Å, |Δi|>4): 560; chains: 3; bounding box: 48×53×50 Å

B-factor: mean 31.19, std 13.77, range [3.92, 90.95]

InterPro domains:
  IPR002942 RNA-binding S4 domain [PF01479] (10-56)
  IPR002942 RNA-binding S4 domain [SM00363] (10-73)
  IPR025708 Heat shock protein 15 [PIRSF016821] (8-126)
  IPR036986 RNA-binding S4 domain superfamily [G3DSA:3.10.290.10] (1-106)
  IPR060490 Heat shock protein 15, C-terminal domain [PF28601] (91-127)

Foldseek 3Di:
DWDFLLLQCVLLPLDPDSVVSQVCLVVQQKDWQNHRDHRRDTDDFQIWIWHDRPPAIWIKGQHDDDSHNDDNVPSNNRIDTDPVSVVVRVVVVCVPVVD/DWDFQLLLCVLLVLDVDSVVSQVCLVVVQKDWQRHRDHRRDTDDAQIWIWHDDPNAIWIKGAHDDDSHRDDNVPSNNGIGTDPVRVVVRVVVVVVVVVD/DWDFQLLLCCQLVLDVDSVVSQVCLVVQQKDWQNHRDHRRDTDDQQIWIWHDSDPAIWIKGAHDDDRHRDDNVPSVNGIDTDPVRVVVRVVVVVVPPVD